Protein AF-0000000072353445 (afdb_homodimer)

Structure (mmCIF, N/CA/C/O backbone):
data_AF-0000000072353445-model_v1
#
loop_
_entity.id
_entity.type
_entity.pdbx_description
1 polymer 'Superoxide dismutase'
#
loop_
_atom_site.group_PDB
_atom_site.id
_atom_site.type_symbol
_atom_site.label_atom_id
_atom_site.label_alt_id
_atom_site.label_comp_id
_atom_site.label_asym_id
_atom_site.label_entity_id
_atom_site.label_seq_id
_atom_site.pdbx_PDB_ins_code
_atom_site.Cartn_x
_atom_site.Cartn_y
_atom_site.Cartn_z
_atom_site.occupancy
_atom_site.B_iso_or_equiv
_atom_site.auth_seq_id
_atom_site.auth_comp_id
_atom_site.auth_asym_id
_atom_site.auth_atom_id
_atom_site.pdbx_PDB_model_num
ATOM 1 N N . MET A 1 1 ? 34.688 -11.617 -26.906 1 34.97 1 MET A N 1
ATOM 2 C CA . MET A 1 1 ? 34.438 -10.5 -25.984 1 34.97 1 MET A CA 1
ATOM 3 C C . MET A 1 1 ? 33.406 -10.867 -24.953 1 34.97 1 MET A C 1
ATOM 5 O O . MET A 1 1 ? 32.25 -11.18 -25.297 1 34.97 1 MET A O 1
ATOM 9 N N . LYS A 1 2 ? 33.844 -11.43 -23.781 1 35.22 2 LYS A N 1
ATOM 10 C CA . LYS A 1 2 ? 33 -11.945 -22.703 1 35.22 2 LYS A CA 1
ATOM 11 C C . LYS A 1 2 ? 32.188 -10.828 -22.062 1 35.22 2 LYS A C 1
ATOM 13 O O . LYS A 1 2 ? 32.719 -9.797 -21.656 1 35.22 2 LYS A O 1
ATOM 18 N N . VAL A 1 3 ? 30.859 -10.633 -22.375 1 38.5 3 VAL A N 1
ATOM 19 C CA . VAL A 1 3 ? 29.906 -9.695 -21.812 1 38.5 3 VAL A CA 1
ATOM 20 C C . VAL A 1 3 ? 29.812 -9.883 -20.297 1 38.5 3 VAL A C 1
ATOM 22 O O . VAL A 1 3 ? 29.5 -10.977 -19.812 1 38.5 3 VAL A O 1
ATOM 25 N N . LEU A 1 4 ? 30.516 -9.094 -19.5 1 34.47 4 LEU A N 1
ATOM 26 C CA . LEU A 1 4 ? 30.438 -9.07 -18.047 1 34.47 4 LEU A CA 1
ATOM 27 C C . LEU A 1 4 ? 29.031 -8.703 -17.578 1 34.47 4 LEU A C 1
ATOM 29 O O . LEU A 1 4 ? 28.516 -7.641 -17.938 1 34.47 4 LEU A O 1
ATOM 33 N N . ILE A 1 5 ? 28.188 -9.594 -17.359 1 33.78 5 ILE A N 1
ATOM 34 C CA . ILE A 1 5 ? 26.859 -9.367 -16.781 1 33.78 5 ILE A CA 1
ATOM 35 C C . ILE A 1 5 ? 27 -8.711 -15.414 1 33.78 5 ILE A C 1
ATOM 37 O O . ILE A 1 5 ? 27.594 -9.289 -14.5 1 33.78 5 ILE A O 1
ATOM 41 N N . ALA A 1 6 ? 27 -7.391 -15.297 1 35.16 6 ALA A N 1
ATOM 42 C CA . ALA A 1 6 ? 26.984 -6.68 -14.023 1 35.16 6 ALA A CA 1
ATOM 43 C C . ALA A 1 6 ? 25.797 -7.109 -13.164 1 35.16 6 ALA A C 1
ATOM 45 O O . ALA A 1 6 ? 24.641 -6.902 -13.547 1 35.16 6 ALA A O 1
ATOM 46 N N . LEU A 1 7 ? 25.922 -8.172 -12.43 1 34.97 7 LEU A N 1
ATOM 47 C CA . LEU A 1 7 ? 24.922 -8.516 -11.422 1 34.97 7 LEU A CA 1
ATOM 48 C C . LEU A 1 7 ? 24.656 -7.336 -10.492 1 34.97 7 LEU A C 1
ATOM 50 O O . LEU A 1 7 ? 25.562 -6.875 -9.797 1 34.97 7 LEU A O 1
ATOM 54 N N . SER A 1 8 ? 23.891 -6.43 -10.891 1 35.09 8 SER A N 1
ATOM 55 C CA . SER A 1 8 ? 23.578 -5.359 -9.945 1 35.09 8 SER A CA 1
ATOM 56 C C . SER A 1 8 ? 23.141 -5.926 -8.602 1 35.09 8 SER A C 1
ATOM 58 O O . SER A 1 8 ? 22.062 -6.52 -8.492 1 35.09 8 SER A O 1
ATOM 60 N N . THR A 1 9 ? 23.953 -6.465 -7.832 1 36.84 9 THR A N 1
ATOM 61 C CA . THR A 1 9 ? 23.703 -6.875 -6.453 1 36.84 9 THR A CA 1
ATOM 62 C C . THR A 1 9 ? 23.109 -5.727 -5.645 1 36.84 9 THR A C 1
ATOM 64 O O . THR A 1 9 ? 23.531 -4.574 -5.793 1 36.84 9 THR A O 1
ATOM 67 N N . VAL A 1 10 ? 21.797 -5.688 -5.441 1 41.53 10 VAL A N 1
ATOM 68 C CA . VAL A 1 10 ? 21.25 -4.812 -4.41 1 41.53 10 VAL A CA 1
ATOM 69 C C . VAL A 1 10 ? 22.188 -4.777 -3.209 1 41.53 10 VAL A C 1
ATOM 71 O O . VAL A 1 10 ? 22.406 -5.801 -2.555 1 41.53 10 VAL A O 1
ATOM 74 N N . LEU A 1 11 ? 23.156 -3.93 -3.371 1 42.16 11 LEU A N 1
ATOM 75 C CA . LEU A 1 11 ? 24.125 -3.799 -2.297 1 42.16 11 LEU A CA 1
ATOM 76 C C . LEU A 1 11 ? 23.453 -3.449 -0.979 1 42.16 11 LEU A C 1
ATOM 78 O O . LEU A 1 11 ? 22.828 -2.387 -0.855 1 42.16 11 LEU A O 1
ATOM 82 N N . CYS A 1 12 ? 22.875 -4.508 -0.297 1 49 12 CYS A N 1
ATOM 83 C CA . CYS A 1 12 ? 22.625 -4.34 1.13 1 49 12 CYS A CA 1
ATOM 84 C C . CYS A 1 12 ? 23.797 -3.654 1.814 1 49 12 CYS A C 1
ATOM 86 O O . CYS A 1 12 ? 24.844 -4.266 2.01 1 49 12 CYS A O 1
ATOM 88 N N . VAL A 1 13 ? 24.016 -2.398 1.48 1 44.28 13 VAL A N 1
ATOM 89 C CA . VAL A 1 13 ? 25.156 -1.84 2.211 1 44.28 13 VAL A CA 1
ATOM 90 C C . VAL A 1 13 ? 25.016 -2.154 3.699 1 44.28 13 VAL A C 1
ATOM 92 O O . VAL A 1 13 ? 23.984 -1.855 4.309 1 44.28 13 VAL A O 1
ATOM 95 N N . VAL A 1 14 ? 25.703 -3.178 4.086 1 42.81 14 VAL A N 1
ATOM 96 C CA . VAL A 1 14 ? 25.859 -3.576 5.48 1 42.81 14 VAL A CA 1
ATOM 97 C C . VAL A 1 14 ? 26.141 -2.344 6.344 1 42.81 14 VAL A C 1
ATOM 99 O O . VAL A 1 14 ? 27.25 -2.168 6.855 1 42.81 14 VAL A O 1
ATOM 102 N N . LEU A 1 15 ? 25.859 -1.16 5.965 1 42.12 15 LEU A N 1
ATOM 103 C CA . LEU A 1 15 ? 26.141 -0.293 7.102 1 42.12 15 LEU A CA 1
ATOM 104 C C . LEU A 1 15 ? 25.438 -0.796 8.359 1 42.12 15 LEU A C 1
ATOM 106 O O . LEU A 1 15 ? 26.047 -1.457 9.195 1 42.12 15 LEU A O 1
ATOM 110 N N . ALA A 1 16 ? 24.531 0.199 8.961 1 46.03 16 ALA A N 1
ATOM 111 C CA . ALA A 1 16 ? 23.828 0.008 10.227 1 46.03 16 ALA A CA 1
ATOM 112 C C . ALA A 1 16 ? 22.875 -1.187 10.148 1 46.03 16 ALA A C 1
ATOM 114 O O . ALA A 1 16 ? 22.406 -1.538 9.07 1 46.03 16 ALA A O 1
ATOM 115 N N . LYS A 1 17 ? 22.938 -2.137 11.086 1 53.16 17 LYS A N 1
ATOM 116 C CA . LYS A 1 17 ? 22.078 -3.285 11.32 1 53.16 17 LYS A CA 1
ATOM 117 C C . LYS A 1 17 ? 20.672 -3.047 10.75 1 53.16 17 LYS A C 1
ATOM 119 O O . LYS A 1 17 ? 19.969 -2.137 11.188 1 53.16 17 LYS A O 1
ATOM 124 N N . ASP A 1 18 ? 20.484 -3.605 9.508 1 75.25 18 ASP A N 1
ATOM 125 C CA . ASP A 1 18 ? 19.125 -3.459 8.992 1 75.25 18 ASP A CA 1
ATOM 126 C C . ASP A 1 18 ? 18.094 -3.93 10.016 1 75.25 18 ASP A C 1
ATOM 128 O O . ASP A 1 18 ? 18.328 -4.902 10.734 1 75.25 18 ASP A O 1
ATOM 132 N N . GLN A 1 19 ? 17.141 -3.139 10.258 1 87 19 GLN A N 1
ATOM 133 C CA . GLN A 1 19 ? 16.031 -3.504 11.125 1 87 19 GLN A CA 1
ATOM 134 C C . GLN A 1 19 ? 15.039 -4.406 10.391 1 87 19 GLN A C 1
ATOM 136 O O . GLN A 1 19 ? 14.828 -4.254 9.188 1 87 19 GLN A O 1
ATOM 141 N N . PRO A 1 20 ? 14.641 -5.438 11.117 1 96.81 20 PRO A N 1
ATOM 142 C CA . PRO A 1 20 ? 13.609 -6.285 10.516 1 96.81 20 PRO A CA 1
ATOM 143 C C . PRO A 1 20 ? 12.453 -5.48 9.93 1 96.81 20 PRO A C 1
ATOM 145 O O . PRO A 1 20 ? 12.07 -4.441 10.477 1 96.81 20 PRO A O 1
ATOM 148 N N . ARG A 1 21 ? 11.953 -5.953 8.781 1 97.81 21 ARG A N 1
ATOM 149 C CA . ARG A 1 21 ? 10.812 -5.309 8.141 1 97.81 21 ARG A CA 1
ATOM 150 C C . ARG A 1 21 ? 9.609 -6.25 8.086 1 97.81 21 ARG A C 1
ATOM 152 O O . ARG A 1 21 ? 9.773 -7.457 7.898 1 97.81 21 ARG A O 1
ATOM 159 N N . LYS A 1 22 ? 8.438 -5.648 8.242 1 98.62 22 LYS A N 1
ATOM 160 C CA . LYS A 1 22 ? 7.168 -6.363 8.141 1 98.62 22 LYS A CA 1
ATOM 161 C C . LYS A 1 22 ? 6.184 -5.613 7.25 1 98.62 22 LYS A C 1
ATOM 163 O O . LYS A 1 22 ? 6.141 -4.379 7.266 1 98.62 22 LYS A O 1
ATOM 168 N N . ALA A 1 23 ? 5.473 -6.379 6.523 1 98.88 23 ALA A N 1
ATOM 169 C CA . ALA A 1 23 ? 4.438 -5.855 5.637 1 98.88 23 ALA A CA 1
ATOM 170 C C . ALA A 1 23 ? 3.135 -6.633 5.797 1 98.88 23 ALA A C 1
ATOM 172 O O . ALA A 1 23 ? 3.133 -7.754 6.312 1 98.88 23 ALA A O 1
ATOM 173 N N . ILE A 1 24 ? 2.084 -5.98 5.375 1 98.94 24 ILE A N 1
ATOM 174 C CA . ILE A 1 24 ? 0.771 -6.609 5.465 1 98.94 24 ILE A CA 1
ATOM 175 C C . ILE A 1 24 ? -0.083 -6.199 4.266 1 98.94 24 ILE A C 1
ATOM 177 O O . ILE A 1 24 ? 0.055 -5.086 3.75 1 98.94 24 ILE A O 1
ATOM 181 N N . VAL A 1 25 ? -0.926 -7.094 3.859 1 98.88 25 VAL A N 1
ATOM 182 C CA . VAL A 1 25 ? -1.896 -6.871 2.793 1 98.88 25 VAL A CA 1
ATOM 183 C C . VAL A 1 25 ? -3.287 -7.289 3.264 1 98.88 25 VAL A C 1
ATOM 185 O O . VAL A 1 25 ? -3.475 -8.398 3.76 1 98.88 25 VAL A O 1
ATOM 188 N N . TYR A 1 26 ? -4.176 -6.438 3.225 1 98.81 26 TYR A N 1
ATOM 189 C CA . TYR A 1 26 ? -5.582 -6.816 3.291 1 98.81 26 TYR A CA 1
ATOM 190 C C . TYR A 1 26 ? -6.141 -7.098 1.901 1 98.81 26 TYR A C 1
ATOM 192 O O . TYR A 1 26 ? -6.094 -6.238 1.021 1 98.81 26 TYR A O 1
ATOM 200 N N . LEU A 1 27 ? -6.582 -8.258 1.723 1 98.75 27 LEU A N 1
ATOM 201 C CA . LEU A 1 27 ? -7.102 -8.703 0.432 1 98.75 27 LEU A CA 1
ATOM 202 C C . LEU A 1 27 ? -8.617 -8.562 0.385 1 98.75 27 LEU A C 1
ATOM 204 O O . LEU A 1 27 ? -9.312 -8.969 1.323 1 98.75 27 LEU A O 1
ATOM 208 N N . GLN A 1 28 ? -9.008 -8.016 -0.71 1 96.88 28 GLN A N 1
ATOM 209 C CA . GLN A 1 28 ? -10.438 -7.93 -0.984 1 96.88 28 GLN A CA 1
ATOM 210 C C . GLN A 1 28 ? -10.75 -8.312 -2.428 1 96.88 28 GLN A C 1
ATOM 212 O O . GLN A 1 28 ? -10.008 -7.957 -3.344 1 96.88 28 GLN A O 1
ATOM 217 N N . GLY A 1 29 ? -11.789 -8.992 -2.598 1 95 29 GLY A N 1
ATOM 218 C CA . GLY A 1 29 ? -12.148 -9.422 -3.938 1 95 29 GLY A CA 1
ATOM 219 C C . GLY A 1 29 ? -13.648 -9.5 -4.152 1 95 29 GLY A C 1
ATOM 220 O O . GLY A 1 29 ? -14.422 -8.852 -3.439 1 95 29 GLY A O 1
ATOM 221 N N . THR A 1 30 ? -13.883 -10.133 -5.23 1 85.12 30 THR A N 1
ATOM 222 C CA . THR A 1 30 ? -15.266 -10.375 -5.641 1 85.12 30 THR A CA 1
ATOM 223 C C . THR A 1 30 ? -15.883 -11.5 -4.824 1 85.12 30 THR A C 1
ATOM 225 O O . THR A 1 30 ? -15.164 -12.344 -4.281 1 85.12 30 THR A O 1
ATOM 228 N N . SER A 1 31 ? -17.172 -11.516 -4.703 1 85.25 31 SER A N 1
ATOM 229 C CA . SER A 1 31 ? -17.969 -12.617 -4.176 1 85.25 31 SER A CA 1
ATOM 230 C C . SER A 1 31 ? -17.562 -12.977 -2.754 1 85.25 31 SER A C 1
ATOM 232 O O . SER A 1 31 ? -17.453 -14.148 -2.408 1 85.25 31 SER A O 1
ATOM 234 N N . GLY A 1 32 ? -17.031 -12.062 -2.021 1 92.69 32 GLY A N 1
ATOM 235 C CA . GLY A 1 32 ? -16.828 -12.305 -0.602 1 92.69 32 GLY A CA 1
ATOM 236 C C . GLY A 1 32 ? -15.43 -12.758 -0.269 1 92.69 32 GLY A C 1
ATOM 237 O O . GLY A 1 32 ? -15.125 -13.07 0.885 1 92.69 32 GLY A O 1
ATOM 238 N N . VAL A 1 33 ? -14.555 -12.906 -1.236 1 98.12 33 VAL A N 1
ATOM 239 C CA . VAL A 1 33 ? -13.172 -13.273 -0.959 1 98.12 33 VAL A CA 1
ATOM 240 C C . VAL A 1 33 ? -12.492 -12.164 -0.146 1 98.12 33 VAL A C 1
ATOM 242 O O . VAL A 1 33 ? -12.586 -10.984 -0.491 1 98.12 33 VAL A O 1
ATOM 245 N N . SER A 1 34 ? -11.891 -12.539 0.943 1 98.38 34 SER A N 1
ATOM 246 C CA . SER A 1 34 ? -11.148 -11.602 1.776 1 98.38 34 SER A CA 1
ATOM 247 C C . SER A 1 34 ? -10.062 -12.312 2.582 1 98.38 34 SER A C 1
ATOM 249 O O . SER A 1 34 ? -10.109 -13.539 2.744 1 98.38 34 SER A O 1
ATOM 251 N N . GLY A 1 35 ? -9.094 -11.586 3.006 1 98.5 35 GLY A N 1
ATOM 252 C CA . GLY A 1 35 ? -8.039 -12.172 3.818 1 98.5 35 GLY A CA 1
ATOM 253 C C . GLY A 1 35 ? -6.852 -11.25 4.02 1 98.5 35 GLY A C 1
ATOM 254 O O . GLY A 1 35 ? -6.941 -10.047 3.748 1 98.5 35 GLY A O 1
ATOM 255 N N . ASN A 1 36 ? -5.836 -11.789 4.582 1 98.62 36 ASN A N 1
ATOM 256 C CA . ASN A 1 36 ? -4.609 -11.047 4.84 1 98.62 36 ASN A CA 1
ATOM 257 C C . ASN A 1 36 ? -3.371 -11.859 4.492 1 98.62 36 ASN A C 1
ATOM 259 O O . ASN A 1 36 ? -3.391 -13.094 4.57 1 98.62 36 ASN A O 1
ATOM 263 N N . VAL A 1 37 ? -2.416 -11.219 4.098 1 98.94 37 VAL A N 1
ATOM 264 C CA . VAL A 1 37 ? -1.073 -11.758 3.92 1 98.94 37 VAL A CA 1
ATOM 265 C C . VAL A 1 37 ? -0.072 -10.938 4.727 1 98.94 37 VAL A C 1
ATOM 267 O O . VAL A 1 37 ? -0.069 -9.703 4.652 1 98.94 37 VAL A O 1
ATOM 270 N N . THR A 1 38 ? 0.728 -11.555 5.512 1 98.94 38 THR A N 1
ATOM 271 C CA . THR A 1 38 ? 1.837 -10.875 6.172 1 98.94 38 THR A CA 1
ATOM 272 C C . THR A 1 38 ? 3.174 -11.344 5.602 1 98.94 38 THR A C 1
ATOM 274 O O . THR A 1 38 ? 3.357 -12.531 5.328 1 98.94 38 THR A O 1
ATOM 277 N N . ILE A 1 39 ? 4.043 -10.445 5.422 1 98.94 39 ILE A N 1
ATOM 278 C CA . ILE A 1 39 ? 5.398 -10.703 4.941 1 98.94 39 ILE A CA 1
ATOM 279 C C . ILE A 1 39 ? 6.414 -10.156 5.941 1 98.94 39 ILE A C 1
ATOM 281 O O . ILE A 1 39 ? 6.328 -8.992 6.344 1 98.94 39 ILE A O 1
ATOM 285 N N . SER A 1 40 ? 7.312 -10.953 6.352 1 98.81 40 SER A N 1
ATOM 286 C CA . SER A 1 40 ? 8.367 -10.523 7.262 1 98.81 40 SER A CA 1
ATOM 287 C C . SER A 1 40 ? 9.75 -10.852 6.699 1 98.81 40 SER A C 1
ATOM 289 O O . SER A 1 40 ? 9.938 -11.898 6.074 1 98.81 40 SER A O 1
ATOM 291 N N . GLN A 1 41 ? 10.617 -9.992 6.934 1 98.56 41 GLN A N 1
ATOM 292 C CA . GLN A 1 41 ? 12.008 -10.18 6.523 1 98.56 41 GLN A CA 1
ATOM 293 C C . GLN A 1 41 ? 12.969 -9.688 7.602 1 98.56 41 GLN A C 1
ATOM 295 O O . GLN A 1 41 ? 13.023 -8.484 7.895 1 98.56 41 GLN A O 1
ATOM 300 N N . PRO A 1 42 ? 13.766 -10.609 8.18 1 97.44 42 PRO A N 1
ATOM 301 C CA . PRO A 1 42 ? 14.609 -10.227 9.312 1 97.44 42 PRO A CA 1
ATOM 302 C C . PRO A 1 42 ? 15.727 -9.266 8.914 1 97.44 42 PRO A C 1
ATOM 304 O O . PRO A 1 42 ? 16.125 -8.406 9.711 1 97.44 42 PRO A O 1
ATOM 307 N N . SER A 1 43 ? 16.266 -9.484 7.789 1 96.12 43 SER A N 1
ATOM 308 C CA . SER A 1 43 ? 17.297 -8.609 7.246 1 96.12 43 SER A CA 1
ATOM 309 C C . SER A 1 43 ? 17.297 -8.633 5.723 1 96.12 43 SER A C 1
ATOM 311 O O . SER A 1 43 ? 16.625 -9.469 5.109 1 96.12 43 SER A O 1
ATOM 313 N N . CYS A 1 44 ? 18.047 -7.762 5.176 1 94.06 44 CYS A N 1
ATOM 314 C CA . CYS A 1 44 ? 18.016 -7.602 3.727 1 94.06 44 CYS A CA 1
ATOM 315 C C . CYS A 1 44 ? 18.672 -8.797 3.035 1 94.06 44 CYS A C 1
ATOM 317 O O . CYS A 1 44 ? 18.547 -8.961 1.82 1 94.06 44 CYS A O 1
ATOM 319 N N . THR A 1 45 ? 19.297 -9.727 3.725 1 95.12 45 THR A N 1
ATOM 320 C CA . THR A 1 45 ? 19.984 -10.875 3.123 1 95.12 45 THR A CA 1
ATOM 321 C C . THR A 1 45 ? 19.234 -12.164 3.424 1 95.12 45 THR A C 1
ATOM 323 O O . THR A 1 45 ? 19.625 -13.242 2.961 1 95.12 45 THR A O 1
ATOM 326 N N . GLU A 1 46 ? 18.234 -12.07 4.195 1 97.31 46 GLU A N 1
ATOM 327 C CA . GLU A 1 46 ? 17.484 -13.258 4.574 1 97.31 46 GLU A CA 1
ATOM 328 C C . GLU A 1 46 ? 16.188 -13.375 3.758 1 97.31 46 GLU A C 1
ATOM 330 O O . GLU A 1 46 ? 15.664 -12.375 3.275 1 97.31 46 GLU A O 1
ATOM 335 N N . PRO A 1 47 ? 15.758 -14.562 3.566 1 98.12 47 PRO A N 1
ATOM 336 C CA . PRO A 1 47 ? 14.5 -14.727 2.84 1 98.12 47 PRO A CA 1
ATOM 337 C C . PRO A 1 47 ? 13.312 -14.078 3.549 1 98.12 47 PRO A C 1
ATOM 339 O O . PRO A 1 47 ? 13.383 -13.812 4.75 1 98.12 47 PRO A O 1
ATOM 342 N N . VAL A 1 48 ? 12.289 -13.781 2.822 1 98.75 48 VAL A N 1
ATOM 343 C CA . VAL A 1 48 ? 11.039 -13.359 3.449 1 98.75 48 VAL A CA 1
ATOM 344 C C . VAL A 1 48 ? 10.258 -14.586 3.91 1 98.75 48 VAL A C 1
ATOM 346 O O . VAL A 1 48 ? 10.445 -15.688 3.379 1 98.75 48 VAL A O 1
ATOM 349 N N . PHE A 1 49 ? 9.453 -14.344 4.91 1 98.88 49 PHE A N 1
ATOM 350 C CA . PHE A 1 49 ? 8.414 -15.281 5.332 1 98.88 49 PHE A CA 1
ATOM 351 C C . PHE A 1 49 ? 7.031 -14.734 5.016 1 98.88 49 PHE A C 1
ATOM 353 O O . PHE A 1 49 ? 6.691 -13.617 5.414 1 98.88 49 PHE A O 1
ATOM 360 N N . ILE A 1 50 ? 6.285 -15.539 4.262 1 98.94 50 ILE A N 1
ATOM 361 C CA . ILE A 1 50 ? 4.953 -15.133 3.822 1 98.94 50 ILE A CA 1
ATOM 362 C C . ILE A 1 50 ? 3.9 -15.992 4.523 1 98.94 50 ILE A C 1
ATOM 364 O O . ILE A 1 50 ? 3.957 -17.219 4.465 1 98.94 50 ILE A O 1
ATOM 368 N N . ASP A 1 51 ? 3.016 -15.328 5.203 1 98.94 51 ASP A N 1
ATOM 369 C CA . ASP A 1 51 ? 1.902 -15.977 5.891 1 98.94 51 ASP A CA 1
ATOM 370 C C . ASP A 1 51 ? 0.565 -15.547 5.289 1 98.94 51 ASP A C 1
ATOM 372 O O . ASP A 1 51 ? 0.267 -14.359 5.203 1 98.94 51 ASP A O 1
ATOM 376 N N . ILE A 1 52 ? -0.214 -16.547 4.855 1 98.94 52 ILE A N 1
ATOM 377 C CA . ILE A 1 52 ? -1.407 -16.281 4.062 1 98.94 52 ILE A CA 1
ATOM 378 C C . ILE A 1 52 ? -2.635 -16.859 4.766 1 98.94 52 ILE A C 1
ATOM 380 O O . ILE A 1 52 ? -2.631 -18.016 5.191 1 98.94 52 ILE A O 1
ATOM 384 N N . ASN A 1 53 ? -3.637 -16.047 4.934 1 98.88 53 ASN A N 1
ATOM 385 C CA . ASN A 1 53 ? -4.953 -16.453 5.422 1 98.88 53 ASN A CA 1
ATOM 386 C C . ASN A 1 53 ? -6.07 -15.797 4.613 1 98.88 53 ASN A C 1
ATOM 388 O O . ASN A 1 53 ? -6.316 -14.594 4.746 1 98.88 53 ASN A O 1
ATOM 392 N N . VAL A 1 54 ? -6.785 -16.594 3.818 1 98.75 54 VAL A N 1
ATOM 393 C CA . VAL A 1 54 ? -7.809 -16.078 2.914 1 98.75 54 VAL A CA 1
ATOM 394 C C . VAL A 1 54 ? -9.062 -16.938 3.012 1 98.75 54 VAL A C 1
ATOM 396 O O . VAL A 1 54 ? -8.977 -18.172 3.115 1 98.75 54 VAL A O 1
ATOM 399 N N . VAL A 1 55 ? -10.188 -16.344 2.893 1 98.69 55 VAL A N 1
ATOM 400 C CA . VAL A 1 55 ? -11.469 -17.047 2.926 1 98.69 55 VAL A CA 1
ATOM 401 C C . VAL A 1 55 ? -12.305 -16.656 1.711 1 98.69 55 VAL A C 1
ATOM 403 O O . VAL A 1 55 ? -12.062 -15.617 1.095 1 98.69 55 VAL A O 1
ATOM 406 N N . GLY A 1 56 ? -13.195 -17.547 1.372 1 98.5 56 GLY A N 1
ATOM 407 C CA . GLY A 1 56 ? -14.172 -17.234 0.343 1 98.5 56 GLY A CA 1
ATOM 408 C C . GLY A 1 56 ? -13.742 -17.672 -1.045 1 98.5 56 GLY A C 1
ATOM 409 O O . GLY A 1 56 ? -14.422 -17.375 -2.031 1 98.5 56 GLY A O 1
ATOM 410 N N . LEU A 1 57 ? -12.688 -18.359 -1.115 1 98.5 57 LE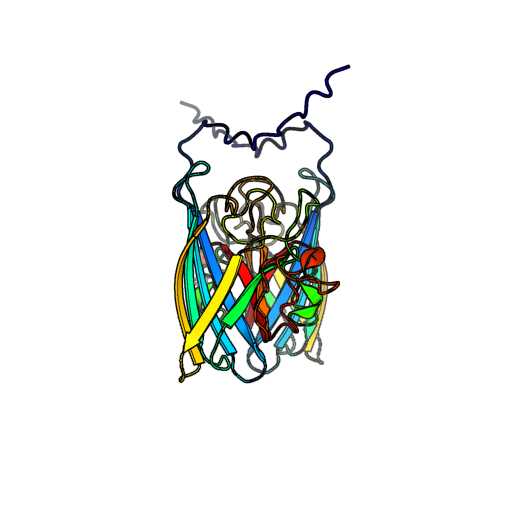U A N 1
ATOM 411 C CA . LEU A 1 57 ? -12.234 -18.844 -2.408 1 98.5 57 LEU A CA 1
ATOM 412 C C . LEU A 1 57 ? -13 -20.094 -2.814 1 98.5 57 LEU A C 1
ATOM 414 O O . LEU A 1 57 ? -13.492 -20.844 -1.957 1 98.5 57 LEU A O 1
ATOM 418 N N . THR A 1 58 ? -13.117 -20.297 -4.113 1 98.06 58 THR A N 1
ATOM 419 C CA . THR A 1 58 ? -13.547 -21.609 -4.547 1 98.06 58 THR A CA 1
ATOM 420 C C . THR A 1 58 ? -12.516 -22.672 -4.164 1 98.06 58 THR A C 1
ATOM 422 O O . THR A 1 58 ? -11.312 -22.406 -4.172 1 98.06 58 THR A O 1
ATOM 425 N N . PRO A 1 59 ? -12.953 -23.859 -3.836 1 98.62 59 PRO A N 1
ATOM 426 C CA . PRO A 1 59 ? -12 -24.906 -3.488 1 98.62 59 PRO A CA 1
ATOM 427 C C . PRO A 1 59 ? -11.016 -25.203 -4.617 1 98.62 59 PRO A C 1
ATOM 429 O O . PRO A 1 59 ? -11.391 -25.203 -5.789 1 98.62 59 PRO A O 1
ATOM 432 N N . GLY A 1 60 ? -9.742 -25.531 -4.137 1 98.81 60 GLY A N 1
ATOM 433 C CA . GLY A 1 60 ? -8.719 -25.859 -5.121 1 98.81 60 GLY A CA 1
ATOM 434 C C . GLY A 1 60 ? -7.59 -24.844 -5.16 1 98.81 60 GLY A C 1
ATOM 435 O O . GLY A 1 60 ? -7.465 -24.016 -4.262 1 98.81 60 GLY A O 1
ATOM 436 N N . LYS A 1 61 ? -6.781 -24.938 -6.188 1 98.88 61 LYS A N 1
ATOM 437 C CA . LYS A 1 61 ? -5.586 -24.094 -6.305 1 98.88 61 LYS A CA 1
ATOM 438 C C . LYS A 1 61 ? -5.902 -22.797 -7.02 1 98.88 61 LYS A C 1
ATOM 440 O O . LYS A 1 61 ? -6.691 -22.766 -7.965 1 98.88 61 LYS A O 1
ATOM 445 N N . HIS A 1 62 ? -5.281 -21.781 -6.598 1 98.88 62 HIS A N 1
ATOM 446 C CA . HIS A 1 62 ? -5.375 -20.438 -7.172 1 98.88 62 HIS A CA 1
ATOM 447 C C . HIS A 1 62 ? -3.994 -19.828 -7.379 1 98.88 62 HIS A C 1
ATOM 449 O O . HIS A 1 62 ? -3.156 -19.859 -6.477 1 98.88 62 HIS A O 1
ATOM 455 N N . GLY A 1 63 ? -3.746 -19.328 -8.562 1 98.94 63 GLY A N 1
ATOM 456 C CA . GLY A 1 63 ? -2.521 -18.562 -8.766 1 98.94 63 GLY A CA 1
ATOM 457 C C . GLY A 1 63 ? -2.346 -17.438 -7.773 1 98.94 63 GLY A C 1
ATOM 458 O O . GLY A 1 63 ? -3.307 -16.734 -7.441 1 98.94 63 GLY A O 1
ATOM 459 N N . PHE A 1 64 ? -1.165 -17.281 -7.344 1 98.94 64 PHE A N 1
ATOM 460 C CA . PHE A 1 64 ? -0.795 -16.312 -6.32 1 98.94 64 PHE A CA 1
ATOM 461 C C . PHE A 1 64 ? 0.449 -15.531 -6.734 1 98.94 64 PHE A C 1
ATOM 463 O O . PHE A 1 64 ? 1.534 -16.109 -6.855 1 98.94 64 PHE A O 1
ATOM 470 N N . HIS A 1 65 ? 0.26 -14.141 -6.949 1 99 65 HIS A N 1
ATOM 471 C CA . HIS A 1 65 ? 1.364 -13.375 -7.523 1 99 65 HIS A CA 1
ATOM 472 C C . HIS A 1 65 ? 1.458 -11.992 -6.898 1 99 65 HIS A C 1
ATOM 474 O O . HIS A 1 65 ? 0.476 -11.484 -6.352 1 99 65 HIS A O 1
ATOM 480 N N . ILE A 1 66 ? 2.654 -11.445 -6.91 1 98.94 66 ILE A N 1
ATOM 481 C CA . ILE A 1 66 ? 2.832 -10.008 -6.711 1 98.94 66 ILE A CA 1
ATOM 482 C C . ILE A 1 66 ? 2.814 -9.289 -8.055 1 98.94 66 ILE A C 1
ATOM 484 O O . ILE A 1 66 ? 3.541 -9.672 -8.977 1 98.94 66 ILE A O 1
ATOM 488 N N . HIS A 1 67 ? 1.979 -8.328 -8.164 1 98.94 67 HIS A N 1
ATOM 489 C CA . HIS A 1 67 ? 1.872 -7.5 -9.359 1 98.94 67 HIS A CA 1
ATOM 490 C C . HIS A 1 67 ? 2.623 -6.184 -9.18 1 98.94 67 HIS A C 1
ATOM 492 O O . HIS A 1 67 ? 2.904 -5.77 -8.055 1 98.94 67 HIS A O 1
ATOM 498 N N . GLU A 1 68 ? 2.889 -5.535 -10.273 1 98.69 68 GLU A N 1
ATOM 499 C CA . GLU A 1 68 ? 3.887 -4.473 -10.312 1 98.69 68 GLU A CA 1
ATOM 500 C C . GLU A 1 68 ? 3.332 -3.174 -9.734 1 98.69 68 GLU A C 1
ATOM 502 O O . GLU A 1 68 ? 4.09 -2.322 -9.266 1 98.69 68 GLU A O 1
ATOM 507 N N . LYS A 1 69 ? 2.033 -3.008 -9.695 1 98.88 69 LYS A N 1
ATOM 508 C CA . LYS A 1 69 ? 1.457 -1.747 -9.242 1 98.88 69 LYS A CA 1
ATOM 509 C C . LYS A 1 69 ? 0.528 -1.965 -8.047 1 98.88 69 LYS A C 1
ATOM 511 O O . LYS A 1 69 ? -0.138 -2.998 -7.953 1 98.88 69 LYS A O 1
ATOM 516 N N . GLY A 1 70 ? 0.555 -0.993 -7.148 1 98.88 70 GLY A N 1
ATOM 517 C CA . GLY A 1 70 ? -0.423 -0.95 -6.074 1 98.88 70 GLY A CA 1
ATOM 518 C C . GLY A 1 70 ? -1.611 -0.059 -6.383 1 98.88 70 GLY A C 1
ATOM 519 O O . GLY A 1 70 ? -1.992 0.782 -5.566 1 98.88 70 GLY A O 1
ATOM 520 N N . ASP A 1 71 ? -2.117 -0.139 -7.594 1 98.81 71 ASP A N 1
ATOM 521 C CA . ASP A 1 71 ? -3.256 0.631 -8.086 1 98.81 71 ASP A CA 1
ATOM 522 C C . ASP A 1 71 ? -4.543 -0.186 -8.016 1 98.81 71 ASP A C 1
ATOM 524 O O . ASP A 1 71 ? -4.672 -1.21 -8.688 1 98.81 71 ASP A O 1
ATOM 528 N N . LEU A 1 72 ? -5.531 0.278 -7.238 1 98.25 72 LEU A N 1
ATOM 529 C CA . LEU A 1 72 ? -6.785 -0.461 -7.098 1 98.25 72 LEU A CA 1
ATOM 530 C C . LEU A 1 72 ? -7.953 0.342 -7.66 1 98.25 72 LEU A C 1
ATOM 532 O O . LEU A 1 72 ? -9.109 0.085 -7.312 1 98.25 72 LEU A O 1
ATOM 536 N N . THR A 1 73 ? -7.699 1.322 -8.492 1 97.31 73 THR A N 1
ATOM 537 C CA . THR A 1 73 ? -8.734 2.223 -8.977 1 97.31 73 THR A CA 1
ATOM 538 C C . THR A 1 73 ? -9.758 1.466 -9.82 1 97.31 73 THR A C 1
ATOM 540 O O . THR A 1 73 ? -10.93 1.84 -9.867 1 97.31 73 THR A O 1
ATOM 543 N N . ASP A 1 74 ? -9.344 0.435 -10.523 1 96.94 74 ASP A N 1
ATOM 544 C CA . ASP A 1 74 ? -10.219 -0.457 -11.273 1 96.94 74 ASP A CA 1
ATOM 545 C C . ASP A 1 74 ? -10.156 -1.88 -10.727 1 96.94 74 ASP A C 1
ATOM 547 O O . ASP A 1 74 ? -10.008 -2.84 -11.484 1 96.94 74 ASP A O 1
ATOM 551 N N . GLY A 1 75 ? -10.18 -1.914 -9.383 1 96.5 75 GLY A N 1
ATOM 552 C CA . GLY A 1 75 ? -10.016 -3.223 -8.766 1 96.5 75 GLY A CA 1
ATOM 553 C C . GLY A 1 75 ? -8.68 -3.861 -9.07 1 96.5 75 GLY A C 1
ATOM 554 O O . GLY A 1 75 ? -7.664 -3.17 -9.188 1 96.5 75 GLY A O 1
ATOM 555 N N . CYS A 1 76 ? -8.734 -5.125 -9.164 1 98.19 76 CYS A N 1
ATOM 556 C CA . CYS A 1 76 ? -7.488 -5.859 -9.352 1 98.19 76 CYS A CA 1
ATOM 557 C C . CYS A 1 76 ? -6.953 -5.672 -10.773 1 98.19 76 CYS A C 1
ATOM 559 O O . CYS A 1 76 ? -5.785 -5.953 -11.039 1 98.19 76 CYS A O 1
ATOM 561 N N . ALA A 1 77 ? -7.754 -5.168 -11.633 1 97.69 77 ALA A N 1
ATOM 562 C CA . ALA A 1 77 ? -7.348 -4.988 -13.023 1 97.69 77 ALA A CA 1
ATOM 563 C C . ALA A 1 77 ? -6.266 -3.92 -13.148 1 97.69 77 ALA A C 1
ATOM 565 O O . ALA A 1 77 ? -5.438 -3.967 -14.062 1 97.69 77 ALA A O 1
ATOM 566 N N . SER A 1 78 ? -6.211 -3.041 -12.266 1 98.56 78 SER A N 1
ATOM 567 C CA . SER A 1 78 ? -5.293 -1.913 -12.391 1 98.56 78 SER A CA 1
ATOM 568 C C . SER A 1 78 ? -3.969 -2.201 -11.688 1 98.56 78 SER A C 1
ATOM 570 O O . SER A 1 78 ? -3.113 -1.319 -11.578 1 98.56 78 SER A O 1
ATOM 572 N N . THR A 1 79 ? -3.742 -3.426 -11.227 1 98.81 79 THR A N 1
ATOM 573 C CA . THR A 1 79 ? -2.5 -3.766 -10.539 1 98.81 79 THR A CA 1
ATOM 574 C C . THR A 1 79 ? -1.387 -4.051 -11.547 1 98.81 79 THR A C 1
ATOM 576 O O . THR A 1 79 ? -0.237 -4.27 -11.164 1 98.81 79 THR A O 1
ATOM 579 N N . GLY A 1 80 ? -1.672 -4.062 -12.867 1 98.62 80 GLY A N 1
ATOM 580 C CA . GLY A 1 80 ? -0.672 -4.375 -13.875 1 98.62 80 GLY A CA 1
ATOM 581 C C . GLY A 1 80 ? -0.288 -5.844 -13.898 1 98.62 80 GLY A C 1
ATOM 582 O O . GLY A 1 80 ? -1.048 -6.695 -13.438 1 98.62 80 GLY A O 1
ATOM 583 N N . GLY A 1 81 ? 0.786 -6.195 -14.555 1 98.69 81 GLY A N 1
ATOM 584 C CA . GLY A 1 81 ? 1.258 -7.566 -14.656 1 98.69 81 GLY A CA 1
ATOM 585 C C . GLY A 1 81 ? 2.082 -8.008 -13.461 1 98.69 81 GLY A C 1
ATOM 586 O O . GLY A 1 81 ? 2.211 -7.262 -12.484 1 98.69 81 GLY A O 1
ATOM 587 N N . HIS A 1 82 ? 2.598 -9.227 -13.531 1 98.94 82 HIS A N 1
ATOM 588 C CA . HIS A 1 82 ? 3.484 -9.719 -12.484 1 98.94 82 HIS A CA 1
ATOM 589 C C . HIS A 1 82 ? 4.676 -8.789 -12.289 1 98.94 82 HIS A C 1
ATOM 591 O O . HIS A 1 82 ? 5.188 -8.219 -13.258 1 98.94 82 HIS A O 1
ATOM 597 N N . TYR A 1 83 ? 5.094 -8.641 -11.094 1 98.94 83 TYR A N 1
ATOM 598 C CA . TYR A 1 83 ? 6.336 -7.922 -10.836 1 98.94 83 TYR A CA 1
ATOM 599 C C . TYR A 1 83 ? 7.527 -8.664 -11.438 1 98.94 83 TYR A C 1
ATOM 601 O O . TYR A 1 83 ? 7.918 -9.727 -10.938 1 98.94 83 TYR A O 1
ATOM 609 N N . ASN A 1 84 ? 8.117 -8.039 -12.477 1 98.81 84 ASN A N 1
ATOM 610 C CA . ASN A 1 84 ? 9.156 -8.664 -13.281 1 98.81 84 ASN A CA 1
ATOM 611 C C . ASN A 1 84 ? 10.219 -7.656 -13.703 1 98.81 84 ASN A C 1
ATOM 613 O O . ASN A 1 84 ? 10.391 -7.398 -14.898 1 98.81 84 ASN A O 1
ATOM 617 N N . PRO A 1 85 ? 10.969 -7.184 -12.711 1 97.88 85 PRO A N 1
ATOM 618 C CA . PRO A 1 85 ? 11.969 -6.172 -13.055 1 97.88 85 PRO A CA 1
ATOM 619 C C . PRO A 1 85 ? 13.078 -6.715 -13.953 1 97.88 85 PRO A C 1
ATOM 621 O O . PRO A 1 85 ? 13.758 -5.945 -14.633 1 97.88 85 PRO A O 1
ATOM 624 N N . ASP A 1 86 ? 13.219 -8.016 -14.023 1 97.62 86 ASP A N 1
ATOM 625 C CA . ASP A 1 86 ? 14.312 -8.617 -14.781 1 97.62 86 ASP A CA 1
ATOM 626 C C . ASP A 1 86 ? 13.844 -9.016 -16.188 1 97.62 86 ASP A C 1
ATOM 628 O O . ASP A 1 86 ? 14.648 -9.461 -17.016 1 97.62 86 ASP A O 1
ATOM 632 N N . LYS A 1 87 ? 12.578 -8.875 -16.422 1 98.19 87 LYS A N 1
ATOM 633 C CA . LYS A 1 87 ? 12.008 -9.156 -17.75 1 98.19 87 LYS A CA 1
ATOM 634 C C . LYS A 1 87 ? 12.352 -10.57 -18.203 1 98.19 87 LYS A C 1
ATOM 636 O O . LYS A 1 87 ? 12.836 -10.766 -19.312 1 98.19 87 LYS A O 1
ATOM 641 N N . VAL A 1 88 ? 12.094 -11.516 -17.359 1 98.75 88 VAL A N 1
ATOM 642 C CA . VAL A 1 88 ? 12.336 -12.922 -17.656 1 98.75 88 VAL A CA 1
ATOM 643 C C . VAL A 1 88 ? 11.008 -13.656 -17.797 1 98.75 88 VAL A C 1
ATOM 645 O O . VAL A 1 88 ? 9.938 -13.062 -17.625 1 98.75 88 VAL A O 1
ATOM 648 N N . SER A 1 89 ? 11.086 -14.914 -18.109 1 98.75 89 SER A N 1
ATOM 649 C CA . SER A 1 89 ? 9.883 -15.727 -18.25 1 98.75 89 SER A CA 1
ATOM 650 C C . SER A 1 89 ? 9.289 -16.094 -16.906 1 98.75 89 SER A C 1
ATOM 652 O O . SER A 1 89 ? 10 -16.156 -15.898 1 98.75 89 SER A O 1
ATOM 654 N N . HIS A 1 90 ? 7.984 -16.297 -17 1 98.81 90 HIS A N 1
ATOM 655 C CA . HIS A 1 90 ? 7.285 -16.797 -15.82 1 98.81 90 HIS A CA 1
ATOM 656 C C . HIS A 1 90 ? 7.781 -18.188 -15.43 1 98.81 90 HIS A C 1
ATOM 658 O O . HIS A 1 90 ? 8.125 -19 -16.297 1 98.81 90 HIS A O 1
ATOM 664 N N . GLY A 1 91 ? 7.797 -18.438 -14.102 1 98.75 91 GLY A N 1
ATOM 665 C CA . GLY A 1 91 ? 8.227 -19.75 -13.609 1 98.75 91 GLY A CA 1
ATOM 666 C C . GLY A 1 91 ? 7.617 -20.109 -12.273 1 98.75 91 GLY A C 1
ATOM 667 O O . GLY A 1 91 ? 6.77 -19.375 -11.75 1 98.75 91 GLY A O 1
ATOM 668 N N . ALA A 1 92 ? 8.031 -21.25 -11.773 1 98.5 92 ALA A N 1
ATOM 669 C CA . ALA A 1 92 ? 7.598 -21.719 -10.461 1 98.5 92 ALA A CA 1
ATOM 670 C C . ALA A 1 92 ? 8.414 -21.078 -9.344 1 98.5 92 ALA A C 1
ATOM 672 O O . ALA A 1 92 ? 9.492 -20.516 -9.602 1 98.5 92 ALA A O 1
ATOM 673 N N . PRO A 1 93 ? 7.875 -21.141 -8.07 1 97.94 93 PRO A N 1
ATOM 674 C CA . PRO A 1 93 ? 8.555 -20.5 -6.945 1 97.94 93 PRO A CA 1
ATOM 675 C C . PRO A 1 93 ? 9.992 -20.969 -6.766 1 97.94 93 PRO A C 1
ATOM 677 O O . PRO A 1 93 ? 10.844 -20.219 -6.281 1 97.94 93 PRO A O 1
ATOM 680 N N . ASN A 1 94 ? 10.273 -22.156 -7.211 1 97 94 ASN A N 1
ATOM 681 C CA . ASN A 1 94 ? 11.602 -22.719 -6.969 1 97 94 ASN A CA 1
ATOM 682 C C . ASN A 1 94 ? 12.438 -22.734 -8.242 1 97 94 ASN A C 1
ATOM 684 O O . ASN A 1 94 ? 13.547 -23.281 -8.25 1 97 94 ASN A O 1
ATOM 688 N N . ASP A 1 95 ? 11.93 -22.172 -9.289 1 97.94 95 ASP A N 1
ATOM 689 C CA . ASP A 1 95 ? 12.688 -22.109 -10.531 1 97.94 95 ASP A CA 1
ATOM 690 C C . ASP A 1 95 ? 13.758 -21.016 -10.461 1 97.94 95 ASP A C 1
ATOM 692 O O . ASP A 1 95 ? 13.562 -20 -9.797 1 97.94 95 ASP A O 1
ATOM 696 N N . GLN A 1 96 ? 14.789 -21.219 -11.18 1 96.69 96 GLN A N 1
ATOM 697 C CA . GLN A 1 96 ? 15.867 -20.234 -11.25 1 96.69 96 GLN A CA 1
ATOM 698 C C . GLN A 1 96 ? 15.43 -19 -12.031 1 96.69 96 GLN A C 1
ATOM 700 O O . GLN A 1 96 ? 15.836 -17.875 -11.711 1 96.69 96 GLN A O 1
ATOM 705 N N . VAL A 1 97 ? 14.75 -19.297 -13.109 1 97.88 97 VAL A N 1
ATOM 706 C CA . VAL A 1 97 ? 14.211 -18.203 -13.922 1 97.88 97 VAL A CA 1
ATOM 707 C C . VAL A 1 97 ? 12.727 -18.016 -13.625 1 97.88 97 VAL A C 1
ATOM 709 O O . VAL A 1 97 ? 11.922 -18.922 -13.875 1 97.88 97 VAL A O 1
ATOM 712 N N . ARG A 1 98 ? 12.391 -16.859 -13.117 1 98.62 98 ARG A N 1
ATOM 713 C CA . ARG A 1 98 ? 11.016 -16.5 -12.797 1 98.62 98 ARG A CA 1
ATOM 714 C C . ARG A 1 98 ? 10.898 -15 -12.523 1 98.62 98 ARG A C 1
ATOM 716 O O . ARG A 1 98 ? 11.898 -14.344 -12.219 1 98.62 98 ARG A O 1
ATOM 723 N N . HIS A 1 99 ? 9.648 -14.438 -12.695 1 98.81 99 HIS A N 1
ATOM 724 C CA . HIS A 1 99 ? 9.406 -13.102 -12.148 1 98.81 99 HIS A CA 1
ATOM 725 C C . HIS A 1 99 ? 9.68 -13.062 -10.648 1 98.81 99 HIS A C 1
ATOM 727 O O . HIS A 1 99 ? 9.555 -14.086 -9.969 1 98.81 99 HIS A O 1
ATOM 733 N N . VAL A 1 100 ? 9.898 -11.922 -10.141 1 98.69 100 VAL A N 1
ATOM 734 C CA . VAL A 1 100 ? 9.961 -11.727 -8.695 1 98.69 100 VAL A CA 1
ATOM 735 C C . VAL A 1 100 ? 8.609 -12.078 -8.07 1 98.69 100 VAL A C 1
ATOM 737 O O . VAL A 1 100 ? 8.547 -12.664 -6.988 1 98.69 100 VAL A O 1
ATOM 740 N N . GLY A 1 101 ? 7.531 -11.805 -8.766 1 98.88 101 GLY A N 1
ATOM 741 C CA . GLY A 1 101 ? 6.191 -11.922 -8.219 1 98.88 101 GLY A CA 1
ATOM 742 C C . GLY A 1 101 ? 5.598 -13.305 -8.391 1 98.88 101 GLY A C 1
ATOM 743 O O . GLY A 1 101 ? 4.438 -13.539 -8.047 1 98.88 101 GLY A O 1
ATOM 744 N N . ASP A 1 102 ? 6.336 -14.25 -8.93 1 98.94 102 ASP A N 1
ATOM 745 C CA . ASP A 1 102 ? 5.812 -15.586 -9.203 1 98.94 102 ASP A CA 1
ATOM 746 C C . ASP A 1 102 ? 5.816 -16.438 -7.941 1 98.94 102 ASP A C 1
ATOM 748 O O . ASP A 1 102 ? 6.73 -17.25 -7.73 1 98.94 102 ASP A O 1
ATOM 752 N N . LEU A 1 103 ? 4.707 -16.453 -7.25 1 98.88 103 LEU A N 1
ATOM 753 C CA . LEU A 1 103 ? 4.672 -17.125 -5.953 1 98.88 103 LEU A CA 1
ATOM 754 C C . LEU A 1 103 ? 3.879 -18.422 -6.031 1 98.88 103 LEU A C 1
ATOM 756 O O . LEU A 1 103 ? 3.562 -19.016 -5 1 98.88 103 LEU A O 1
ATOM 760 N N . GLY A 1 104 ? 3.52 -18.828 -7.172 1 98.81 104 GLY A N 1
ATOM 761 C CA . GLY A 1 104 ? 2.922 -20.141 -7.383 1 98.81 104 GLY A CA 1
ATOM 762 C C . GLY A 1 104 ? 1.432 -20.156 -7.098 1 98.81 104 GLY A C 1
ATOM 763 O O . GLY A 1 104 ? 0.679 -19.344 -7.625 1 98.81 104 GLY A O 1
ATOM 764 N N . ASN A 1 105 ? 0.986 -21.156 -6.285 1 98.94 105 ASN A N 1
ATOM 765 C CA . ASN A 1 105 ? -0.419 -21.375 -5.969 1 98.94 105 ASN A CA 1
ATOM 766 C C . ASN A 1 105 ? -0.654 -21.422 -4.461 1 98.94 105 ASN A C 1
ATOM 768 O O . ASN A 1 105 ? 0.229 -21.828 -3.703 1 98.94 105 ASN A O 1
ATOM 772 N N . ILE A 1 106 ? -1.801 -20.984 -4.113 1 98.88 106 ILE A N 1
ATOM 773 C CA . ILE A 1 106 ? -2.344 -21.312 -2.801 1 98.88 106 ILE A CA 1
ATOM 774 C C . ILE A 1 106 ? -3.559 -22.234 -2.965 1 98.88 106 ILE A C 1
ATOM 776 O O . ILE A 1 106 ? -4.223 -22.203 -4.004 1 98.88 106 ILE A O 1
ATOM 780 N N . ALA A 1 107 ? -3.814 -23.031 -1.96 1 98.88 107 ALA A N 1
ATOM 781 C CA . ALA A 1 107 ? -4.898 -24 -2.064 1 98.88 107 ALA A CA 1
ATOM 782 C C . ALA A 1 107 ? -5.996 -23.719 -1.045 1 98.88 107 ALA A C 1
ATOM 784 O O . ALA A 1 107 ? -5.73 -23.641 0.157 1 98.88 107 ALA A O 1
ATOM 785 N N . ALA A 1 108 ? -7.176 -23.531 -1.547 1 98.81 108 ALA A N 1
ATOM 786 C CA . ALA A 1 108 ? -8.336 -23.406 -0.672 1 98.81 108 ALA A CA 1
ATOM 787 C C . ALA A 1 108 ? -8.961 -24.781 -0.405 1 98.81 108 ALA A C 1
ATOM 789 O O . ALA A 1 108 ? -9.078 -25.609 -1.314 1 98.81 108 ALA A O 1
ATOM 790 N N . ASP A 1 109 ? -9.336 -24.984 0.788 1 98.75 109 ASP A N 1
ATOM 791 C CA . ASP A 1 109 ? -10 -26.25 1.127 1 98.75 109 ASP A CA 1
ATOM 792 C C . ASP A 1 109 ? -11.477 -26.219 0.737 1 98.75 109 ASP A C 1
ATOM 794 O O . ASP A 1 109 ? -11.914 -25.297 0.043 1 98.75 109 ASP A O 1
ATOM 798 N N . GLU A 1 110 ? -12.195 -27.203 1.146 1 98.56 110 GLU A N 1
ATOM 799 C CA . GLU A 1 110 ? -13.594 -27.344 0.755 1 98.56 110 GLU A CA 1
ATOM 800 C C . GLU A 1 110 ? -14.445 -26.219 1.317 1 98.56 110 GLU A C 1
ATOM 802 O O . GLU A 1 110 ? -15.547 -25.953 0.822 1 98.56 110 GLU A O 1
ATOM 807 N N . ASN A 1 111 ? -13.977 -25.562 2.342 1 98.25 111 ASN A N 1
ATOM 808 C CA . ASN A 1 111 ? -14.695 -24.438 2.938 1 98.25 111 ASN A CA 1
ATOM 809 C C . ASN A 1 111 ? -14.25 -23.109 2.338 1 98.25 111 ASN A C 1
ATOM 811 O O . ASN A 1 111 ? -14.656 -22.047 2.803 1 98.25 111 ASN A O 1
ATOM 815 N N . GLY A 1 112 ? -13.328 -23.109 1.389 1 98.25 112 GLY A N 1
ATOM 816 C CA . GLY A 1 112 ? -12.859 -21.906 0.722 1 98.25 112 GLY A CA 1
ATOM 817 C C . GLY A 1 112 ? -11.766 -21.188 1.494 1 98.25 112 GLY A C 1
ATOM 818 O O . GLY A 1 112 ? -11.539 -20 1.288 1 98.25 112 GLY A O 1
ATOM 819 N N . ILE A 1 113 ? -11.172 -21.938 2.404 1 98.75 113 ILE A N 1
ATOM 820 C CA . ILE A 1 113 ? -10.148 -21.344 3.254 1 98.75 113 ILE A CA 1
ATOM 821 C C . ILE A 1 113 ? -8.758 -21.766 2.762 1 98.75 113 ILE A C 1
ATOM 823 O O . ILE A 1 113 ? -8.484 -22.953 2.596 1 98.75 113 ILE A O 1
ATOM 827 N N . ALA A 1 114 ? -7.941 -20.859 2.471 1 98.88 114 ALA A N 1
ATOM 828 C CA . ALA A 1 114 ? -6.527 -21.078 2.176 1 98.88 114 ALA A CA 1
ATOM 829 C C . ALA A 1 114 ? -5.641 -20.516 3.287 1 98.88 114 ALA A C 1
ATOM 831 O O . ALA A 1 114 ? -5.578 -19.312 3.488 1 98.88 114 ALA A O 1
ATOM 832 N N . LYS A 1 115 ? -5.039 -21.312 3.996 1 98.81 115 LYS A N 1
ATOM 833 C CA . LYS A 1 115 ? -4.082 -20.984 5.047 1 98.81 115 LYS A CA 1
ATOM 834 C C . LYS A 1 115 ? -2.752 -21.688 4.836 1 98.81 115 LYS A C 1
ATOM 836 O O . LYS A 1 115 ? -2.705 -22.922 4.785 1 98.81 115 LYS A O 1
ATOM 841 N N . THR A 1 116 ? -1.738 -20.969 4.668 1 98.75 116 THR A N 1
ATOM 842 C CA . THR A 1 116 ? -0.418 -21.531 4.434 1 98.75 116 THR A CA 1
ATOM 843 C C . THR A 1 116 ? 0.675 -20.5 4.699 1 98.75 116 THR A C 1
ATOM 845 O O . THR A 1 116 ? 0.385 -19.328 4.906 1 98.75 116 THR A O 1
ATOM 848 N N . SER A 1 117 ? 1.868 -20.906 4.832 1 98.81 117 SER A N 1
ATOM 849 C CA . SER A 1 117 ? 3.033 -20.047 4.992 1 98.81 117 SER A CA 1
ATOM 850 C C . SER A 1 117 ? 4.281 -20.672 4.391 1 98.81 117 SER A C 1
ATOM 852 O O . SER A 1 117 ? 4.41 -21.906 4.375 1 98.81 117 SER A O 1
ATOM 854 N N . TYR A 1 118 ? 5.117 -19.891 3.85 1 98.56 118 TYR A N 1
ATOM 855 C CA . TYR A 1 118 ? 6.371 -20.359 3.279 1 98.56 118 TYR A CA 1
ATOM 856 C C . TYR A 1 118 ? 7.379 -19.234 3.133 1 98.56 118 TYR A C 1
ATOM 858 O O . TYR A 1 118 ? 7.02 -18.062 3.273 1 98.56 118 TYR A O 1
ATOM 866 N N . SER A 1 119 ? 8.57 -19.578 2.867 1 98.69 119 SER A N 1
ATOM 867 C CA . SER A 1 119 ? 9.633 -18.609 2.646 1 98.69 119 SER A CA 1
ATOM 868 C C . SER A 1 119 ? 9.906 -18.422 1.159 1 98.69 119 SER A C 1
ATOM 870 O O . SER A 1 119 ? 9.656 -19.312 0.353 1 98.69 119 SER A O 1
ATOM 872 N N . ASP A 1 120 ? 10.375 -17.312 0.804 1 98.62 120 ASP A N 1
ATOM 873 C CA . ASP A 1 120 ? 10.805 -16.984 -0.551 1 98.62 120 ASP A CA 1
ATOM 874 C C . ASP A 1 120 ? 12.125 -16.203 -0.535 1 98.62 120 ASP A C 1
ATOM 876 O O . ASP A 1 120 ? 12.312 -15.312 0.287 1 98.62 120 ASP A O 1
ATOM 880 N N . THR A 1 121 ? 13.016 -16.516 -1.456 1 97.5 121 THR A N 1
ATOM 881 C CA . THR A 1 121 ? 14.352 -15.938 -1.411 1 97.5 121 THR A CA 1
ATOM 882 C C . THR A 1 121 ? 14.5 -14.812 -2.438 1 97.5 121 THR A C 1
ATOM 884 O O . THR A 1 121 ? 15.516 -14.125 -2.473 1 97.5 121 THR A O 1
ATOM 887 N N . VAL A 1 122 ? 13.508 -14.656 -3.279 1 98.12 122 VAL A N 1
ATOM 888 C CA . VAL A 1 122 ? 13.617 -13.664 -4.348 1 98.12 122 VAL A CA 1
ATOM 889 C C . VAL A 1 122 ? 12.906 -12.375 -3.934 1 98.12 122 VAL A C 1
ATOM 891 O O . VAL A 1 122 ? 13.414 -11.281 -4.184 1 98.12 122 VAL A O 1
ATOM 894 N N . VAL A 1 123 ? 11.742 -12.453 -3.293 1 98.62 123 VAL A N 1
ATOM 895 C CA . VAL A 1 123 ? 10.977 -11.312 -2.811 1 98.62 123 VAL A CA 1
ATOM 896 C C . VAL A 1 123 ? 11.766 -10.586 -1.726 1 98.62 123 VAL A C 1
ATOM 898 O O . VAL A 1 123 ? 12.43 -11.219 -0.901 1 98.62 123 VAL A O 1
ATOM 901 N N . SER A 1 124 ? 11.656 -9.273 -1.742 1 98.44 124 SER A N 1
ATOM 902 C CA . SER A 1 124 ? 12.328 -8.5 -0.704 1 98.44 124 SER A CA 1
ATOM 903 C C . SER A 1 124 ? 11.477 -7.324 -0.243 1 98.44 124 SER A C 1
ATOM 905 O O . SER A 1 124 ? 10.75 -6.727 -1.042 1 98.44 124 SER A O 1
ATOM 907 N N . LEU A 1 125 ? 11.617 -6.965 1.019 1 98.25 125 LEU A N 1
ATOM 908 C CA . LEU A 1 125 ? 11.016 -5.762 1.579 1 98.25 125 LEU A CA 1
ATOM 909 C C . LEU A 1 125 ? 12.031 -4.625 1.645 1 98.25 125 LEU A C 1
ATOM 911 O O . LEU A 1 125 ? 11.734 -3.549 2.166 1 98.25 125 LEU A O 1
ATOM 915 N N . TYR A 1 126 ? 13.203 -4.855 1.095 1 95.38 126 TYR A N 1
ATOM 916 C CA . TYR A 1 126 ? 14.289 -3.885 1.149 1 95.38 126 TYR A CA 1
ATOM 917 C C . TYR A 1 126 ? 14.711 -3.453 -0.252 1 95.38 126 TYR A C 1
ATOM 919 O O . TYR A 1 126 ? 14.57 -4.219 -1.211 1 95.38 126 TYR A O 1
ATOM 927 N N . GLY A 1 127 ? 15.156 -2.186 -0.249 1 91.25 127 GLY A N 1
ATOM 928 C CA . GLY A 1 127 ? 15.914 -1.763 -1.418 1 91.25 127 GLY A CA 1
ATOM 929 C C . GLY A 1 127 ? 15.031 -1.442 -2.611 1 91.25 127 GLY A C 1
ATOM 930 O O . GLY A 1 127 ? 13.812 -1.322 -2.479 1 91.25 127 GLY A O 1
ATOM 931 N N . ALA A 1 128 ? 15.617 -1.32 -3.75 1 89.75 128 ALA A N 1
ATOM 932 C CA . ALA A 1 128 ? 14.969 -0.857 -4.977 1 89.75 128 ALA A CA 1
ATOM 933 C C . ALA A 1 128 ? 13.969 -1.885 -5.488 1 89.75 128 ALA A C 1
ATOM 935 O O . ALA A 1 128 ? 13.047 -1.543 -6.238 1 89.75 128 ALA A O 1
ATOM 936 N N . ARG A 1 129 ? 14.109 -3.107 -5.074 1 94.12 129 ARG A N 1
ATOM 937 C CA . ARG A 1 129 ? 13.227 -4.156 -5.574 1 94.12 129 ARG A CA 1
ATOM 938 C C . ARG A 1 129 ? 12.18 -4.531 -4.535 1 94.12 129 ARG A C 1
ATOM 940 O O . ARG A 1 129 ? 11.539 -5.582 -4.637 1 94.12 129 ARG A O 1
ATOM 947 N N . SER A 1 130 ? 12.172 -3.691 -3.508 1 97.62 130 SER A N 1
ATOM 948 C CA . SER A 1 130 ? 11.164 -3.93 -2.479 1 97.62 130 SER A CA 1
ATOM 949 C C . SER A 1 130 ? 9.773 -4.078 -3.088 1 97.62 130 SER A C 1
ATOM 951 O O . SER A 1 130 ? 9.414 -3.342 -4.008 1 97.62 130 SER A O 1
ATOM 953 N N . VAL A 1 131 ? 8.969 -4.957 -2.496 1 98.81 131 VAL A N 1
ATOM 954 C CA . VAL A 1 131 ? 7.629 -5.18 -3.021 1 98.81 131 VAL A CA 1
ATOM 955 C C . VAL A 1 131 ? 6.633 -4.285 -2.287 1 98.81 131 VAL A C 1
ATOM 957 O O . VAL A 1 131 ? 5.438 -4.293 -2.594 1 98.81 131 VAL A O 1
ATOM 960 N N . ILE A 1 132 ? 7.078 -3.504 -1.306 1 98.75 132 ILE A N 1
ATOM 961 C CA . ILE A 1 132 ? 6.199 -2.564 -0.618 1 98.75 132 ILE A CA 1
ATOM 962 C C . ILE A 1 132 ? 5.551 -1.624 -1.632 1 98.75 132 ILE A C 1
ATOM 964 O O . ILE A 1 132 ? 6.223 -1.112 -2.531 1 98.75 132 ILE A O 1
ATOM 968 N N . GLY A 1 133 ? 4.246 -1.444 -1.463 1 98.88 133 GLY A N 1
ATOM 969 C CA . GLY A 1 133 ? 3.508 -0.569 -2.359 1 98.88 133 GLY A CA 1
ATOM 970 C C . GLY A 1 133 ? 2.984 -1.282 -3.592 1 98.88 133 GLY A C 1
ATOM 971 O O . GLY A 1 133 ? 2.178 -0.728 -4.34 1 98.88 133 GLY A O 1
ATOM 972 N N . ARG A 1 134 ? 3.424 -2.457 -3.857 1 98.94 134 ARG A N 1
ATOM 973 C CA . ARG A 1 134 ? 2.891 -3.283 -4.934 1 98.94 134 ARG A CA 1
ATOM 974 C C . ARG A 1 134 ? 1.686 -4.09 -4.461 1 98.94 134 ARG A C 1
ATOM 976 O O . ARG A 1 134 ? 1.157 -3.846 -3.375 1 98.94 134 ARG A O 1
ATOM 983 N N . ALA A 1 135 ? 1.241 -5.062 -5.316 1 98.94 135 ALA A N 1
ATOM 984 C CA . ALA A 1 135 ? -0.006 -5.715 -4.922 1 98.94 135 ALA A CA 1
ATOM 985 C C . ALA A 1 135 ? 0.128 -7.23 -4.977 1 98.94 135 ALA A C 1
ATOM 987 O O . ALA A 1 135 ? 0.759 -7.773 -5.887 1 98.94 135 ALA A O 1
ATOM 988 N N . ILE A 1 136 ? -0.48 -7.844 -4.047 1 98.94 136 ILE A N 1
ATOM 989 C CA . ILE A 1 136 ? -0.752 -9.273 -4.148 1 98.94 136 ILE A CA 1
ATOM 990 C C . ILE A 1 136 ? -2.066 -9.5 -4.895 1 98.94 136 ILE A C 1
ATOM 992 O O . ILE A 1 136 ? -3.049 -8.789 -4.66 1 98.94 136 ILE A O 1
ATOM 996 N N . VAL A 1 137 ? -2.053 -10.438 -5.777 1 98.94 137 VAL A N 1
ATOM 997 C CA . VAL A 1 137 ? -3.246 -10.797 -6.535 1 98.94 137 VAL A CA 1
ATOM 998 C C . VAL A 1 137 ? -3.471 -12.305 -6.461 1 98.94 137 VAL A C 1
ATOM 1000 O O . VAL A 1 137 ? -2.537 -13.086 -6.656 1 98.94 137 VAL A O 1
ATOM 1003 N N . ILE A 1 138 ? -4.648 -12.68 -6.152 1 98.94 138 ILE A N 1
ATOM 1004 C CA . ILE A 1 138 ? -5.098 -14.07 -6.238 1 98.94 138 ILE A CA 1
ATOM 1005 C C . ILE A 1 138 ? -5.926 -14.266 -7.508 1 98.94 138 ILE A C 1
ATOM 1007 O O . ILE A 1 138 ? -6.836 -13.484 -7.793 1 98.94 138 ILE A O 1
ATOM 1011 N N . HIS A 1 139 ? -5.598 -15.312 -8.203 1 98.75 139 HIS A N 1
ATOM 1012 C CA . HIS A 1 139 ? -6.273 -15.586 -9.469 1 98.75 139 HIS A CA 1
ATOM 1013 C C . HIS A 1 139 ? -7.301 -16.703 -9.305 1 98.75 139 HIS A C 1
ATOM 1015 O O . HIS A 1 139 ? -7.277 -17.438 -8.32 1 98.75 139 HIS A O 1
ATOM 1021 N N . ALA A 1 140 ? -8.156 -16.797 -10.273 1 98.12 140 ALA A N 1
ATOM 1022 C CA . ALA A 1 140 ? -9.297 -17.719 -10.227 1 98.12 140 ALA A CA 1
ATOM 1023 C C . ALA A 1 140 ? -8.852 -19.156 -10.492 1 98.12 140 ALA A C 1
ATOM 1025 O O . ALA A 1 140 ? -9.391 -20.094 -9.914 1 98.12 140 ALA A O 1
ATOM 1026 N N . GLU A 1 141 ? -7.871 -19.312 -11.352 1 98.56 141 GLU A N 1
ATOM 1027 C CA . GLU A 1 141 ? -7.469 -20.641 -11.797 1 98.56 141 GLU A CA 1
ATOM 1028 C C . GLU A 1 141 ? -6.059 -20.984 -11.32 1 98.56 141 GLU A C 1
ATOM 1030 O O . GLU A 1 141 ? -5.359 -20.125 -10.773 1 98.56 141 GLU A O 1
ATOM 1035 N N . VAL A 1 142 ? -5.711 -22.234 -11.523 1 98.81 142 VAL A N 1
ATOM 1036 C CA . VAL A 1 142 ? -4.395 -22.75 -11.156 1 98.81 142 VAL A CA 1
ATOM 1037 C C . VAL A 1 142 ? -3.322 -22.109 -12.031 1 98.81 142 VAL A C 1
ATOM 1039 O O . VAL A 1 142 ? -3.504 -21.969 -13.242 1 98.81 142 VAL A O 1
ATOM 1042 N N . ASP A 1 143 ? -2.258 -21.594 -11.43 1 98.94 143 ASP A N 1
ATOM 1043 C CA . ASP A 1 143 ? -1.033 -21.266 -12.148 1 98.94 143 ASP A CA 1
ATOM 1044 C C . ASP A 1 143 ? -0.34 -22.516 -12.672 1 98.94 143 ASP A C 1
ATOM 1046 O O . ASP A 1 143 ? -0.015 -23.422 -11.891 1 98.94 143 ASP A O 1
ATOM 1050 N N . ASP A 1 144 ? -0.071 -22.594 -13.891 1 98.88 144 ASP A N 1
ATOM 1051 C CA . ASP A 1 144 ? 0.539 -23.797 -14.445 1 98.88 144 ASP A CA 1
ATOM 1052 C C . ASP A 1 144 ? 2.061 -23.734 -14.336 1 98.88 144 ASP A C 1
ATOM 1054 O O . ASP A 1 144 ? 2.758 -24.625 -14.836 1 98.88 144 ASP A O 1
ATOM 1058 N N . LEU A 1 145 ? 2.643 -22.656 -13.828 1 98.75 145 LEU A N 1
ATOM 1059 C CA . LEU A 1 145 ? 4.035 -22.5 -13.422 1 98.75 145 LEU A CA 1
ATOM 1060 C C . LEU A 1 145 ? 4.953 -22.438 -14.633 1 98.75 145 LEU A C 1
ATOM 1062 O O . LEU A 1 145 ? 6.141 -22.766 -14.539 1 98.75 145 LEU A O 1
ATOM 1066 N N . GLY A 1 146 ? 4.379 -22.078 -15.719 1 98.38 146 GLY A N 1
ATOM 1067 C CA . GLY A 1 146 ? 5.184 -22 -16.938 1 98.38 146 GLY A CA 1
ATOM 1068 C C . GLY A 1 146 ? 5.508 -23.344 -17.531 1 98.38 146 GLY A C 1
ATOM 1069 O O . GLY A 1 146 ? 6.469 -23.484 -18.281 1 98.38 146 GLY A O 1
ATOM 1070 N N . LYS A 1 147 ? 4.734 -24.344 -17.234 1 98 147 LYS A N 1
ATOM 1071 C CA . LYS A 1 147 ? 5.137 -25.703 -17.562 1 98 147 LYS A CA 1
ATOM 1072 C C . LYS A 1 147 ? 4.215 -26.328 -18.609 1 98 147 LYS A C 1
ATOM 1074 O O . LYS A 1 147 ? 4.289 -27.516 -18.875 1 98 147 LYS A O 1
ATOM 1079 N N . THR A 1 148 ? 3.326 -25.672 -19.094 1 98.06 148 THR A N 1
ATOM 1080 C CA . THR A 1 148 ? 2.455 -26.188 -20.156 1 98.06 148 THR A CA 1
ATOM 1081 C C . THR A 1 148 ? 2.703 -25.453 -21.469 1 98.06 148 THR A C 1
ATOM 1083 O O . THR A 1 148 ? 3.49 -24.5 -21.516 1 98.06 148 THR A O 1
ATOM 1086 N N . ASN A 1 149 ? 2.033 -25.875 -22.531 1 97.75 149 ASN A N 1
ATOM 1087 C CA . ASN A 1 149 ? 2.203 -25.297 -23.859 1 97.75 149 ASN A CA 1
ATOM 1088 C C . ASN A 1 149 ? 1.18 -24.188 -24.109 1 97.75 149 ASN A C 1
ATOM 1090 O O . ASN A 1 149 ? 1.114 -23.641 -25.219 1 97.75 149 ASN A O 1
ATOM 1094 N N . HIS A 1 150 ? 0.435 -23.859 -23.141 1 98 150 HIS A N 1
ATOM 1095 C CA . HIS A 1 150 ? -0.503 -22.766 -23.344 1 98 150 HIS A CA 1
ATOM 1096 C C . HIS A 1 150 ? 0.228 -21.469 -23.688 1 98 150 HIS A C 1
ATOM 1098 O O . HIS A 1 150 ? 1.274 -21.172 -23.109 1 98 150 HIS A O 1
ATOM 1104 N N . PRO A 1 151 ? -0.34 -20.594 -24.453 1 97.94 151 PRO A N 1
ATOM 1105 C CA . PRO A 1 151 ? 0.335 -19.359 -24.891 1 97.94 151 PRO A CA 1
ATOM 1106 C C . PRO A 1 151 ? 0.665 -18.422 -23.734 1 97.94 151 PRO A C 1
ATOM 1108 O O . PRO A 1 151 ? 1.624 -17.656 -23.812 1 97.94 151 PRO A O 1
ATOM 1111 N N . ASP A 1 152 ? -0.083 -18.5 -22.641 1 98.12 152 ASP A N 1
ATOM 1112 C CA . ASP A 1 152 ? 0.133 -17.594 -21.531 1 98.12 152 ASP A CA 1
ATOM 1113 C C . ASP A 1 152 ? 0.986 -18.25 -20.438 1 98.12 152 ASP A C 1
ATOM 1115 O O . ASP A 1 152 ? 1.312 -17.609 -19.438 1 98.12 152 ASP A O 1
ATOM 1119 N N . SER A 1 153 ? 1.357 -19.453 -20.641 1 98.75 153 SER A N 1
ATOM 1120 C CA . SER A 1 153 ? 2.064 -20.203 -19.609 1 98.75 153 SER A CA 1
ATOM 1121 C C . SER A 1 153 ? 3.355 -19.516 -19.203 1 98.75 153 SER A C 1
ATOM 1123 O O . SER A 1 153 ? 3.559 -19.219 -18.016 1 98.75 153 SER A O 1
ATOM 1125 N N . LEU A 1 154 ? 4.172 -19.062 -20.141 1 98.5 154 LEU A N 1
ATOM 1126 C CA . LEU A 1 154 ? 5.48 -18.484 -19.859 1 98.5 154 LEU A CA 1
ATOM 1127 C C . LEU A 1 154 ? 5.371 -16.969 -19.625 1 98.5 154 LEU A C 1
ATOM 1129 O O . LEU A 1 154 ? 6.367 -16.312 -19.312 1 98.5 154 LEU A O 1
ATOM 1133 N N . LYS A 1 155 ? 4.191 -16.5 -19.797 1 98.31 155 LYS A N 1
ATOM 1134 C CA . LYS A 1 155 ? 3.994 -15.07 -19.578 1 98.31 155 LYS A CA 1
ATOM 1135 C C . LYS A 1 155 ? 3.449 -14.805 -18.172 1 98.31 155 LYS A C 1
ATOM 1137 O O . LYS A 1 155 ? 3.963 -13.945 -17.453 1 98.31 155 LYS A O 1
ATOM 1142 N N . THR A 1 156 ? 2.387 -15.656 -17.781 1 98.19 156 THR A N 1
ATOM 1143 C CA . THR A 1 156 ? 1.689 -15.336 -16.531 1 98.19 156 THR A CA 1
ATOM 1144 C C . THR A 1 156 ? 1.327 -16.609 -15.773 1 98.19 156 THR A C 1
ATOM 1146 O O . THR A 1 156 ? 0.69 -16.547 -14.719 1 98.19 156 THR A O 1
ATOM 1149 N N . GLY A 1 157 ? 1.596 -17.781 -16.359 1 98.69 157 GLY A N 1
ATOM 1150 C CA . GLY A 1 157 ? 1.222 -19.031 -15.727 1 98.69 157 GLY A CA 1
ATOM 1151 C C . GLY A 1 157 ? -0.214 -19.438 -16 1 98.69 157 GLY A C 1
ATOM 1152 O O . GLY A 1 157 ? -0.711 -20.406 -15.438 1 98.69 157 GLY A O 1
ATOM 1153 N N . ASN A 1 158 ? -0.917 -18.656 -16.828 1 98.56 158 ASN A N 1
ATOM 1154 C CA . ASN A 1 158 ? -2.273 -18.984 -17.25 1 98.56 158 ASN A CA 1
ATOM 1155 C C . ASN A 1 158 ? -3.199 -19.203 -16.062 1 98.56 158 ASN A C 1
ATOM 1157 O O . ASN A 1 158 ? -3.916 -20.203 -15.984 1 98.56 158 ASN A O 1
ATOM 1161 N N . ALA A 1 159 ? -3.197 -18.312 -15.172 1 98.44 159 ALA A N 1
ATOM 1162 C CA . ALA A 1 159 ? -3.887 -18.531 -13.906 1 98.44 159 ALA A CA 1
ATOM 1163 C C . ALA A 1 159 ? -5.285 -17.922 -13.922 1 98.44 159 ALA A C 1
ATOM 1165 O O . ALA A 1 159 ? -5.945 -17.844 -12.883 1 98.44 159 ALA A O 1
ATOM 1166 N N . GLY A 1 160 ? -5.77 -17.359 -15.062 1 97.88 160 GLY A N 1
ATOM 1167 C CA . GLY A 1 160 ? -7.137 -16.875 -15.195 1 97.88 160 GLY A CA 1
ATOM 1168 C C . GLY A 1 160 ? -7.344 -15.516 -14.555 1 97.88 160 GLY A C 1
ATOM 1169 O O . GLY A 1 160 ? -6.391 -14.766 -14.359 1 97.88 160 GLY A O 1
ATOM 1170 N N . GLY A 1 161 ? -8.594 -15.133 -14.312 1 97.5 161 GLY A N 1
ATOM 1171 C CA . GLY A 1 161 ? -8.969 -13.812 -13.828 1 97.5 161 GLY A CA 1
ATOM 1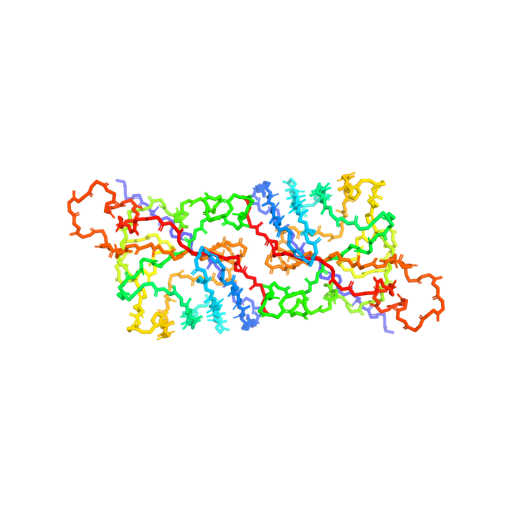172 C C . GLY A 1 161 ? -8.492 -13.531 -12.422 1 97.5 161 GLY A C 1
ATOM 1173 O O . GLY A 1 161 ? -8.07 -14.453 -11.711 1 97.5 161 GLY A O 1
ATOM 1174 N N . ARG A 1 162 ? -8.539 -12.312 -12.047 1 98.5 162 ARG A N 1
ATOM 1175 C CA . ARG A 1 162 ? -8.125 -11.844 -10.727 1 98.5 162 ARG A CA 1
ATOM 1176 C C . ARG A 1 162 ? -9.305 -11.82 -9.766 1 98.5 162 ARG A C 1
ATOM 1178 O O . ARG A 1 162 ? -10.297 -11.125 -10 1 98.5 162 ARG A O 1
ATOM 1185 N N . VAL A 1 163 ? -9.242 -12.5 -8.633 1 98.25 163 VAL A N 1
ATOM 1186 C CA . VAL A 1 163 ? -10.438 -12.648 -7.801 1 98.25 163 VAL A CA 1
ATOM 1187 C C . VAL A 1 163 ? -10.281 -11.844 -6.516 1 98.25 163 VAL A C 1
ATOM 1189 O O . VAL A 1 163 ? -11.266 -11.539 -5.84 1 98.25 163 VAL A O 1
ATOM 1192 N N . ALA A 1 164 ? -9.078 -11.547 -6.125 1 98.75 164 ALA A N 1
ATOM 1193 C CA . ALA A 1 164 ? -8.82 -10.688 -4.973 1 98.75 164 ALA A CA 1
ATOM 1194 C C . ALA A 1 164 ? -7.441 -10.031 -5.078 1 98.75 164 ALA A C 1
ATOM 1196 O O . ALA A 1 164 ? -6.527 -10.586 -5.691 1 98.75 164 ALA A O 1
ATOM 1197 N N . CYS A 1 165 ? -7.363 -8.898 -4.477 1 98.81 165 CYS A N 1
ATOM 1198 C CA . CYS A 1 165 ? -6.07 -8.219 -4.457 1 98.81 165 CYS A CA 1
ATOM 1199 C C . CYS A 1 165 ? -5.992 -7.227 -3.301 1 98.81 165 CYS A C 1
ATOM 1201 O O . CYS A 1 165 ? -6.996 -6.965 -2.635 1 98.81 165 CYS A O 1
ATOM 1203 N N . GLY A 1 166 ? -4.887 -6.758 -3.02 1 98.88 166 GLY A N 1
ATOM 1204 C CA . GLY A 1 166 ? -4.578 -5.723 -2.047 1 98.88 166 GLY A CA 1
ATOM 1205 C C . GLY A 1 166 ? -3.166 -5.184 -2.17 1 98.88 166 GLY A C 1
ATOM 1206 O O . GLY A 1 166 ? -2.289 -5.852 -2.723 1 98.88 166 GLY A O 1
ATOM 1207 N N . VAL A 1 167 ? -2.916 -4.004 -1.683 1 98.94 167 VAL A N 1
ATOM 1208 C CA . VAL A 1 167 ? -1.615 -3.348 -1.752 1 98.94 167 VAL A CA 1
ATOM 1209 C C . VAL A 1 167 ? -0.771 -3.744 -0.543 1 98.94 167 VAL A C 1
ATOM 1211 O O . VAL A 1 167 ? -1.274 -3.805 0.581 1 98.94 167 VAL A O 1
ATOM 1214 N N . ILE A 1 168 ? 0.489 -3.984 -0.775 1 98.94 168 ILE A N 1
ATOM 1215 C CA . ILE A 1 168 ? 1.419 -4.371 0.28 1 98.94 168 ILE A CA 1
ATOM 1216 C C . ILE A 1 168 ? 1.81 -3.145 1.101 1 98.94 168 ILE A C 1
ATOM 1218 O O . ILE A 1 168 ? 2.52 -2.262 0.61 1 98.94 168 ILE A O 1
ATOM 1222 N N . GLY A 1 169 ? 1.376 -3.121 2.281 1 98.94 169 GLY A N 1
ATOM 1223 C CA . GLY A 1 169 ? 1.605 -1.991 3.166 1 98.94 169 GLY A CA 1
ATOM 1224 C C . GLY A 1 169 ? 2.654 -2.268 4.227 1 98.94 169 GLY A C 1
ATOM 1225 O O . GLY A 1 169 ? 2.957 -3.426 4.52 1 98.94 169 GLY A O 1
ATOM 1226 N N . ILE A 1 170 ? 3.107 -1.207 4.793 1 98.44 170 ILE A N 1
ATOM 1227 C CA . ILE A 1 170 ? 4.098 -1.279 5.863 1 98.44 170 ILE A CA 1
ATOM 1228 C C . ILE A 1 170 ? 3.406 -1.592 7.188 1 98.44 170 ILE A C 1
ATOM 1230 O O . ILE A 1 170 ? 2.342 -1.042 7.484 1 98.44 170 ILE A O 1
ATOM 1234 N N . LEU A 1 171 ? 4.098 -2.465 7.934 1 96.94 171 LEU A N 1
ATOM 1235 C CA . LEU A 1 171 ? 3.666 -2.734 9.297 1 96.94 171 LEU A CA 1
ATOM 1236 C C . LEU A 1 171 ? 4.676 -2.191 10.305 1 96.94 171 LEU A C 1
ATOM 1238 O O . LEU A 1 171 ? 5.887 -2.332 10.117 1 96.94 171 LEU A O 1
ATOM 1242 N N . MET B 1 1 ? 28.703 23.078 25.656 1 34.59 1 MET B N 1
ATOM 1243 C CA . MET B 1 1 ? 28.859 21.953 24.75 1 34.59 1 MET B CA 1
ATOM 1244 C C . MET B 1 1 ? 27.75 21.922 23.703 1 34.59 1 MET B C 1
ATOM 1246 O O . MET B 1 1 ? 26.562 21.797 24.062 1 34.59 1 MET B O 1
ATOM 1250 N N . LYS B 1 2 ? 27.953 22.594 22.562 1 36.06 2 LYS B N 1
ATOM 1251 C CA . LYS B 1 2 ? 27 22.75 21.469 1 36.06 2 LYS B CA 1
ATOM 1252 C C . LYS B 1 2 ? 26.625 21.406 20.875 1 36.06 2 LYS B C 1
ATOM 1254 O O . LYS B 1 2 ? 27.5 20.641 20.469 1 36.06 2 LYS B O 1
ATOM 1259 N N . VAL B 1 3 ? 25.484 20.734 21.203 1 37.28 3 VAL B N 1
ATOM 1260 C CA . VAL B 1 3 ? 24.922 19.516 20.672 1 37.28 3 VAL B CA 1
ATOM 1261 C C . VAL B 1 3 ? 24.734 19.656 19.156 1 37.28 3 VAL B C 1
ATOM 1263 O O . VAL B 1 3 ? 24 20.547 18.703 1 37.28 3 VAL B O 1
ATOM 1266 N N . LEU B 1 4 ? 25.656 19.188 18.344 1 35.09 4 LEU B N 1
ATOM 1267 C CA . LEU B 1 4 ? 25.562 19.125 16.891 1 35.09 4 LEU B CA 1
ATOM 1268 C C . LEU B 1 4 ? 24.391 18.25 16.453 1 35.09 4 LEU B C 1
ATOM 1270 O O . LEU B 1 4 ? 24.312 17.078 16.844 1 35.09 4 LEU B O 1
ATOM 1274 N N . ILE B 1 5 ? 23.266 18.781 16.219 1 34.53 5 ILE B N 1
ATOM 1275 C CA . ILE B 1 5 ? 22.109 18.062 15.664 1 34.53 5 ILE B CA 1
ATOM 1276 C C . ILE B 1 5 ? 22.469 17.484 14.305 1 34.53 5 ILE B C 1
ATOM 1278 O O . ILE B 1 5 ? 22.812 18.219 13.375 1 34.53 5 ILE B O 1
ATOM 1282 N N . ALA B 1 6 ? 23 16.266 14.211 1 34 6 ALA B N 1
ATOM 1283 C CA . ALA B 1 6 ? 23.25 15.594 12.938 1 34 6 ALA B CA 1
ATOM 1284 C C . ALA B 1 6 ? 21.969 15.531 12.102 1 34 6 ALA B C 1
ATOM 1286 O O . ALA B 1 6 ? 20.969 14.938 12.516 1 34 6 ALA B O 1
ATOM 1287 N N . LEU B 1 7 ? 21.688 16.531 11.336 1 35.22 7 LEU B N 1
ATOM 1288 C CA . LEU B 1 7 ? 20.625 16.469 10.344 1 35.22 7 LEU B CA 1
ATOM 1289 C C . LEU B 1 7 ? 20.797 15.242 9.438 1 35.22 7 LEU B C 1
ATOM 1291 O O . LEU B 1 7 ? 21.812 15.125 8.742 1 35.22 7 LEU B O 1
ATOM 1295 N N . SER B 1 8 ? 20.438 14.125 9.875 1 34.94 8 SER B N 1
ATOM 1296 C CA . SER B 1 8 ? 20.5 13 8.953 1 34.94 8 SER B CA 1
ATOM 1297 C C . SER B 1 8 ? 19.875 13.352 7.605 1 34.94 8 SER B C 1
ATOM 1299 O O . SER B 1 8 ? 18.672 13.547 7.512 1 34.94 8 SER B O 1
ATOM 1301 N N . THR B 1 9 ? 20.438 14.133 6.82 1 36.59 9 THR B N 1
ATOM 1302 C CA . THR B 1 9 ? 20.047 14.406 5.441 1 36.59 9 THR B CA 1
ATOM 1303 C C . THR B 1 9 ? 19.891 13.102 4.66 1 36.59 9 THR B C 1
ATOM 1305 O O . THR B 1 9 ? 20.688 12.18 4.809 1 36.59 9 THR B O 1
ATOM 1308 N N . VAL B 1 10 ? 18.688 12.586 4.516 1 41.44 10 VAL B N 1
ATOM 1309 C CA . VAL B 1 10 ? 18.469 11.555 3.504 1 41.44 10 VAL B CA 1
ATOM 1310 C C . VAL B 1 10 ? 19.328 11.852 2.275 1 41.44 10 VAL B C 1
ATOM 1312 O O . VAL B 1 10 ? 19.156 12.883 1.621 1 41.44 10 VAL B O 1
ATOM 1315 N N . LEU B 1 11 ? 20.531 11.398 2.393 1 41.97 11 LEU B N 1
ATOM 1316 C CA . LEU B 1 11 ? 21.469 11.609 1.291 1 41.97 11 LEU B CA 1
ATOM 1317 C C . LEU B 1 11 ? 20.906 11.039 -0.009 1 41.97 11 LEU B C 1
ATOM 1319 O O . LEU B 1 11 ? 20.703 9.828 -0.123 1 41.97 11 LEU B O 1
ATOM 1323 N N . CYS B 1 12 ? 19.984 11.812 -0.666 1 48.94 12 CYS B N 1
ATOM 1324 C CA . CYS B 1 12 ? 19.766 11.562 -2.088 1 48.94 12 CYS B CA 1
ATOM 1325 C C . CYS B 1 12 ? 21.094 11.336 -2.803 1 48.94 12 CYS B C 1
ATOM 1327 O O . CYS B 1 12 ? 21.859 12.281 -3.018 1 48.94 12 CYS B O 1
ATOM 1329 N N . VAL B 1 13 ? 21.75 10.234 -2.477 1 44.28 13 VAL B N 1
ATOM 1330 C CA . VAL B 1 13 ? 22.984 10.102 -3.227 1 44.28 13 VAL B CA 1
ATOM 1331 C C . VAL B 1 13 ? 22.734 10.344 -4.711 1 44.28 13 VAL B C 1
ATOM 1333 O O . VAL B 1 13 ? 21.875 9.688 -5.309 1 44.28 13 VAL B O 1
ATOM 1336 N N . VAL B 1 14 ? 23.031 11.539 -5.113 1 42.72 14 VAL B N 1
ATOM 1337 C CA . VAL B 1 14 ? 23.031 11.969 -6.508 1 42.72 14 VAL B CA 1
ATOM 1338 C C . VAL B 1 14 ? 23.688 10.914 -7.383 1 42.72 14 VAL B C 1
ATOM 1340 O O . VAL B 1 14 ? 24.781 11.125 -7.906 1 42.72 14 VAL B O 1
ATOM 1343 N N . LEU B 1 15 ? 23.875 9.695 -7.016 1 41.5 15 LEU B N 1
ATOM 1344 C CA . LEU B 1 15 ? 24.422 9 -8.172 1 41.5 15 LEU B CA 1
ATOM 1345 C C . LEU B 1 15 ? 23.547 9.227 -9.406 1 41.5 15 LEU B C 1
ATOM 1347 O O . LEU B 1 15 ? 23.906 10 -10.297 1 41.5 15 LEU B O 1
ATOM 1351 N N . ALA B 1 16 ? 23.031 7.938 -9.969 1 45.44 16 ALA B N 1
ATOM 1352 C CA . ALA B 1 16 ? 22.281 7.859 -11.219 1 45.44 16 ALA B CA 1
ATOM 1353 C C . ALA B 1 16 ? 20.984 8.656 -11.125 1 45.44 16 ALA B C 1
ATOM 1355 O O . ALA B 1 16 ? 20.422 8.82 -10.031 1 45.44 16 ALA B O 1
ATOM 1356 N N . LYS B 1 17 ? 20.688 9.562 -12.062 1 53.47 17 LYS B N 1
ATOM 1357 C CA . LYS B 1 17 ? 19.469 10.336 -12.281 1 53.47 17 LYS B CA 1
ATOM 1358 C C . LYS B 1 17 ? 18.25 9.641 -11.68 1 53.47 17 LYS B C 1
ATOM 1360 O O . LYS B 1 17 ? 17.891 8.539 -12.094 1 53.47 17 LYS B O 1
ATOM 1365 N N . ASP B 1 18 ? 17.891 10.117 -10.422 1 74.56 18 ASP B N 1
ATOM 1366 C CA . ASP B 1 18 ? 16.672 9.523 -9.883 1 74.56 18 ASP B CA 1
ATOM 1367 C C . ASP B 1 18 ? 15.523 9.609 -10.883 1 74.56 18 ASP B C 1
ATOM 1369 O O . ASP B 1 18 ? 15.398 10.602 -11.609 1 74.56 18 ASP B O 1
ATOM 1373 N N . GLN B 1 19 ? 14.898 8.539 -11.117 1 86.69 19 GLN B N 1
ATOM 1374 C CA . GLN B 1 19 ? 13.711 8.492 -11.961 1 86.69 19 GLN B CA 1
ATOM 1375 C C . GLN B 1 19 ? 12.484 8.992 -11.211 1 86.69 19 GLN B C 1
ATOM 1377 O O . GLN B 1 19 ? 12.352 8.773 -10 1 86.69 19 GLN B O 1
ATOM 1382 N N . PRO B 1 20 ? 11.734 9.812 -11.922 1 96.81 20 PRO B N 1
ATOM 1383 C CA . PRO B 1 20 ? 10.484 10.258 -11.305 1 96.81 20 PRO B CA 1
ATOM 1384 C C . PRO B 1 20 ? 9.688 9.102 -10.695 1 96.81 20 PRO B C 1
ATOM 1386 O O . PRO B 1 20 ? 9.68 7.996 -11.242 1 96.81 20 PRO B O 1
ATOM 1389 N N . ARG B 1 21 ? 9.078 9.375 -9.539 1 97.81 21 ARG B N 1
ATOM 1390 C CA . ARG B 1 21 ? 8.234 8.383 -8.883 1 97.81 21 ARG B CA 1
ATOM 1391 C C . ARG B 1 21 ? 6.789 8.844 -8.812 1 97.81 21 ARG B C 1
ATOM 1393 O O . ARG B 1 21 ? 6.523 10.039 -8.625 1 97.81 21 ARG B O 1
ATOM 1400 N N . LYS B 1 22 ? 5.898 7.867 -8.953 1 98.62 22 LYS B N 1
ATOM 1401 C CA . LYS B 1 22 ? 4.461 8.102 -8.828 1 98.62 22 LYS B CA 1
ATOM 1402 C C . LYS B 1 22 ? 3.811 7.059 -7.922 1 98.62 22 LYS B C 1
ATOM 1404 O O . LYS B 1 22 ? 4.195 5.887 -7.938 1 98.62 22 LYS B O 1
ATOM 1409 N N . ALA B 1 23 ? 2.893 7.535 -7.184 1 98.88 23 ALA B N 1
ATOM 1410 C CA . ALA B 1 23 ? 2.115 6.691 -6.281 1 98.88 23 ALA B CA 1
ATOM 1411 C C . ALA B 1 23 ? 0.621 6.969 -6.418 1 98.88 23 ALA B C 1
ATOM 1413 O O . ALA B 1 23 ? 0.224 8.016 -6.93 1 98.88 23 ALA B O 1
ATOM 1414 N N . ILE B 1 24 ? -0.137 5.992 -5.984 1 98.94 24 ILE B N 1
ATOM 1415 C CA . ILE B 1 24 ? -1.588 6.133 -6.055 1 98.94 24 ILE B CA 1
ATOM 1416 C C . ILE B 1 24 ? -2.23 5.453 -4.848 1 98.94 24 ILE B C 1
ATOM 1418 O O . ILE B 1 24 ? -1.711 4.457 -4.34 1 98.94 24 ILE B O 1
ATOM 1422 N N . VAL B 1 25 ? -3.322 6.012 -4.426 1 98.88 25 VAL B N 1
ATOM 1423 C CA . VAL B 1 25 ? -4.145 5.469 -3.35 1 98.88 25 VAL B CA 1
ATOM 1424 C C . VAL B 1 25 ? -5.598 5.379 -3.803 1 98.88 25 VAL B C 1
ATOM 1426 O O . VAL B 1 25 ? -6.164 6.359 -4.293 1 98.88 25 VAL B O 1
ATOM 1429 N N . TYR B 1 26 ? -6.145 4.273 -3.752 1 98.81 26 TYR B N 1
ATOM 1430 C CA . TYR B 1 26 ? -7.598 4.145 -3.795 1 98.81 26 TYR B CA 1
ATOM 1431 C C . TYR B 1 26 ? -8.195 4.223 -2.395 1 98.81 26 TYR B C 1
ATOM 1433 O O . TYR B 1 26 ? -7.836 3.436 -1.516 1 98.81 26 TYR B O 1
ATOM 1441 N N . LEU B 1 27 ? -9.008 5.16 -2.213 1 98.75 27 LEU B N 1
ATOM 1442 C CA . LEU B 1 27 ? -9.625 5.395 -0.914 1 98.75 27 LEU B CA 1
ATOM 1443 C C . LEU B 1 27 ? -11 4.742 -0.843 1 98.75 27 LEU B C 1
ATOM 1445 O O . LEU B 1 27 ? -11.812 4.879 -1.767 1 98.75 27 LEU B O 1
ATOM 1449 N N . GLN B 1 28 ? -11.164 4.09 0.25 1 96.88 28 GLN B N 1
ATOM 1450 C CA . GLN B 1 28 ? -12.469 3.512 0.545 1 96.88 28 GLN B CA 1
ATOM 1451 C C . GLN B 1 28 ? -12.875 3.773 1.993 1 96.88 28 GLN B C 1
ATOM 1453 O O . GLN B 1 28 ? -12.039 3.697 2.898 1 96.88 28 GLN B O 1
ATOM 1458 N N . GLY B 1 29 ? -14.078 4.055 2.182 1 95.06 29 GLY B N 1
ATOM 1459 C CA . GLY B 1 29 ? -14.555 4.34 3.525 1 95.06 29 GLY B CA 1
ATOM 1460 C C . GLY B 1 29 ? -15.984 3.887 3.76 1 95.06 29 GLY B C 1
ATOM 1461 O O . GLY B 1 29 ? -16.484 3.004 3.057 1 95.06 29 GLY B O 1
ATOM 1462 N N . THR B 1 30 ? -16.406 4.398 4.836 1 85.25 30 THR B N 1
ATOM 1463 C CA . THR B 1 30 ? -17.781 4.141 5.262 1 85.25 30 THR B CA 1
ATOM 1464 C C . THR B 1 30 ? -18.766 4.992 4.465 1 85.25 30 THR B C 1
ATOM 1466 O O . THR B 1 30 ? -18.391 6.035 3.924 1 85.25 30 THR B O 1
ATOM 1469 N N . SER B 1 31 ? -19.969 4.562 4.355 1 85.44 31 SER B N 1
ATOM 1470 C CA . SER B 1 31 ? -21.109 5.332 3.85 1 85.44 31 SER B CA 1
ATOM 1471 C C . SER B 1 31 ? -20.859 5.809 2.424 1 85.44 31 SER B C 1
ATOM 1473 O O . SER B 1 31 ? -21.156 6.953 2.084 1 85.44 31 SER B O 1
ATOM 1475 N N . GLY B 1 32 ? -20.094 5.129 1.68 1 92.62 32 GLY B N 1
ATOM 1476 C CA . GLY B 1 32 ? -20 5.426 0.259 1 92.62 32 GLY B CA 1
ATOM 1477 C C . GLY B 1 32 ? -18.828 6.332 -0.09 1 92.62 32 GLY B C 1
ATOM 1478 O O . GLY B 1 32 ? -18.672 6.73 -1.247 1 92.62 32 GLY B O 1
ATOM 1479 N N . VAL B 1 33 ? -18.047 6.781 0.875 1 98.19 33 VAL B N 1
ATOM 1480 C CA . VAL B 1 33 ? -16.875 7.598 0.58 1 98.19 33 VAL B CA 1
ATOM 1481 C C . VAL B 1 33 ? -15.875 6.797 -0.25 1 98.19 33 VAL B C 1
ATOM 1483 O O . VAL B 1 33 ? -15.555 5.652 0.09 1 98.19 33 VAL B O 1
ATOM 1486 N N . SER B 1 34 ? -15.453 7.348 -1.338 1 98.38 34 SER B N 1
ATOM 1487 C CA . SER B 1 34 ? -14.445 6.723 -2.189 1 98.38 34 SER B CA 1
ATOM 1488 C C . SER B 1 34 ? -13.688 7.766 -3.004 1 98.38 34 SER B C 1
ATOM 1490 O O . SER B 1 34 ? -14.148 8.898 -3.158 1 98.38 34 SER B O 1
ATOM 1492 N N . GLY B 1 35 ? -12.523 7.41 -3.445 1 98.5 35 GLY B N 1
ATOM 1493 C CA . GLY B 1 35 ? -11.75 8.328 -4.266 1 98.5 35 GLY B CA 1
ATOM 1494 C C . GLY B 1 35 ? -10.32 7.859 -4.492 1 98.5 35 GLY B C 1
ATOM 1495 O O . GLY B 1 35 ? -9.992 6.703 -4.227 1 98.5 35 GLY B O 1
ATOM 1496 N N . ASN B 1 36 ? -9.562 8.719 -5.07 1 98.62 36 ASN B N 1
ATOM 1497 C CA . ASN B 1 36 ? -8.156 8.438 -5.348 1 98.62 36 ASN B CA 1
ATOM 1498 C C . ASN B 1 36 ? -7.273 9.633 -5.02 1 98.62 36 ASN B C 1
ATOM 1500 O O . ASN B 1 36 ? -7.719 10.781 -5.102 1 98.62 36 ASN B O 1
ATOM 1504 N N . VAL B 1 37 ? -6.148 9.359 -4.637 1 98.94 37 VAL B N 1
ATOM 1505 C CA . VAL B 1 37 ? -5.074 10.336 -4.477 1 98.94 37 VAL B CA 1
ATOM 1506 C C . VAL B 1 37 ? -3.861 9.906 -5.297 1 98.94 37 VAL B C 1
ATOM 1508 O O . VAL B 1 37 ? -3.426 8.758 -5.219 1 98.94 37 VAL B O 1
ATOM 1511 N N . THR B 1 38 ? -3.338 10.766 -6.094 1 98.94 38 THR B N 1
ATOM 1512 C CA . THR B 1 38 ? -2.072 10.508 -6.77 1 98.94 38 THR B CA 1
ATOM 1513 C C . THR B 1 38 ? -0.971 11.406 -6.219 1 98.94 38 THR B C 1
ATOM 1515 O O . THR B 1 38 ? -1.202 12.586 -5.949 1 98.94 38 THR B O 1
ATOM 1518 N N . ILE B 1 39 ? 0.164 10.859 -6.059 1 98.94 39 ILE B N 1
ATOM 1519 C CA . ILE B 1 39 ? 1.352 11.57 -5.598 1 98.94 39 ILE B CA 1
ATOM 1520 C C . ILE B 1 39 ? 2.48 11.398 -6.609 1 98.94 39 ILE B C 1
ATOM 1522 O O . ILE B 1 39 ? 2.793 10.281 -7.02 1 98.94 39 ILE B O 1
ATOM 1526 N N . SER B 1 40 ? 3.035 12.477 -7.027 1 98.81 40 SER B N 1
ATOM 1527 C CA . SER B 1 40 ? 4.164 12.438 -7.953 1 98.81 40 SER B CA 1
ATOM 1528 C C . SER B 1 40 ? 5.352 13.219 -7.406 1 98.81 40 SER B C 1
ATOM 1530 O O . SER B 1 40 ? 5.18 14.258 -6.777 1 98.81 40 SER B O 1
ATOM 1532 N N . GLN B 1 41 ? 6.473 12.695 -7.66 1 98.56 41 GLN B N 1
ATOM 1533 C CA . GLN B 1 41 ? 7.715 13.352 -7.27 1 98.56 41 GLN B CA 1
ATOM 1534 C C . GLN B 1 41 ? 8.773 13.227 -8.367 1 98.56 41 GLN B C 1
ATOM 1536 O O . GLN B 1 41 ? 9.227 12.117 -8.664 1 98.56 41 GLN B O 1
ATOM 1541 N N . PRO B 1 42 ? 9.188 14.383 -8.938 1 97.38 42 PRO B N 1
ATOM 1542 C CA . PRO B 1 42 ? 10.102 14.32 -10.086 1 97.38 42 PRO B CA 1
ATOM 1543 C C . PRO B 1 42 ? 11.484 13.797 -9.703 1 97.38 42 PRO B C 1
ATOM 1545 O O . PRO B 1 42 ? 12.133 13.125 -10.508 1 97.38 42 PRO B O 1
ATOM 1548 N N . SER B 1 43 ? 11.922 14.188 -8.586 1 96.06 43 SER B N 1
ATOM 1549 C CA . SER B 1 43 ? 13.203 13.727 -8.062 1 96.06 43 SER B CA 1
ATOM 1550 C C . SER B 1 43 ? 13.219 13.75 -6.535 1 96.06 43 SER B C 1
ATOM 1552 O O . SER B 1 43 ? 12.312 14.305 -5.91 1 96.06 43 SER B O 1
ATOM 1554 N N . CYS B 1 44 ? 14.234 13.18 -6.004 1 94 44 CYS B N 1
ATOM 1555 C CA . CYS B 1 44 ? 14.281 13.031 -4.555 1 94 44 CYS B CA 1
ATOM 1556 C C . CYS B 1 44 ? 14.5 14.375 -3.869 1 94 44 CYS B C 1
ATOM 1558 O O . CYS B 1 44 ? 14.336 14.492 -2.652 1 94 44 CYS B O 1
ATOM 1560 N N . THR B 1 45 ? 14.758 15.461 -4.562 1 95.06 45 THR B N 1
ATOM 1561 C CA . THR B 1 45 ? 15.008 16.766 -3.969 1 95.06 45 THR B CA 1
ATOM 1562 C C . THR B 1 45 ? 13.852 17.719 -4.254 1 95.06 45 THR B C 1
ATOM 1564 O O . THR B 1 45 ? 13.859 18.875 -3.795 1 95.06 45 THR B O 1
ATOM 1567 N N . GLU B 1 46 ? 12.938 17.297 -5.023 1 97.25 46 GLU B N 1
ATOM 1568 C CA . GLU B 1 46 ? 11.805 18.141 -5.387 1 97.25 46 GLU B CA 1
ATOM 1569 C C . GLU B 1 46 ? 10.57 17.812 -4.551 1 97.25 46 GLU B C 1
ATOM 1571 O O . GLU B 1 46 ? 10.43 16.688 -4.07 1 97.25 46 GLU B O 1
ATOM 1576 N N . PRO B 1 47 ? 9.758 18.766 -4.355 1 98.12 47 PRO B N 1
ATOM 1577 C CA . PRO B 1 47 ? 8.531 18.484 -3.609 1 98.12 47 PRO B CA 1
ATOM 1578 C C . PRO B 1 47 ? 7.637 17.453 -4.301 1 98.12 47 PRO B C 1
ATOM 1580 O O . PRO B 1 47 ? 7.773 17.234 -5.508 1 98.12 47 PRO B O 1
ATOM 1583 N N . VAL B 1 48 ? 6.785 16.844 -3.555 1 98.75 48 VAL B N 1
ATOM 1584 C CA . VAL B 1 48 ? 5.746 16.016 -4.164 1 98.75 48 VAL B CA 1
ATOM 1585 C C . VAL B 1 48 ? 4.582 16.891 -4.609 1 98.75 48 VAL B C 1
ATOM 1587 O O . VAL B 1 48 ? 4.391 17.984 -4.082 1 98.75 48 VAL B O 1
ATOM 1590 N N . PHE B 1 49 ? 3.896 16.391 -5.602 1 98.88 49 PHE B N 1
ATOM 1591 C CA . PHE B 1 49 ? 2.596 16.906 -6.004 1 98.88 49 PHE B CA 1
ATOM 1592 C C . PHE B 1 49 ? 1.486 15.922 -5.672 1 98.88 49 PHE B C 1
ATOM 1594 O O . PHE B 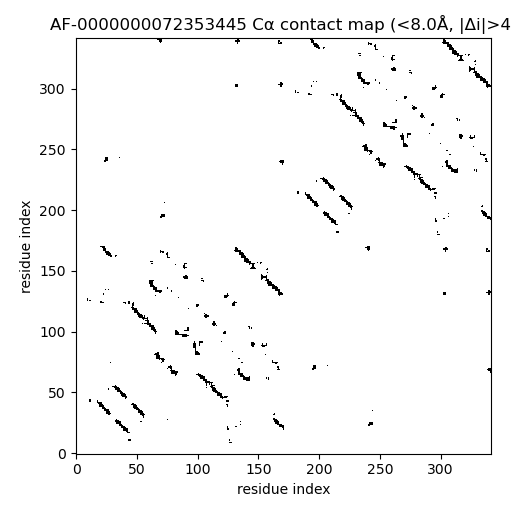1 49 ? 1.55 14.758 -6.07 1 98.88 49 PHE B O 1
ATOM 1601 N N . ILE B 1 50 ? 0.52 16.422 -4.902 1 98.94 50 ILE B N 1
ATOM 1602 C CA . ILE B 1 50 ? -0.586 15.578 -4.449 1 98.94 50 ILE B CA 1
ATOM 1603 C C . ILE B 1 50 ? -1.88 16.016 -5.129 1 98.94 50 ILE B C 1
ATOM 1605 O O . ILE B 1 50 ? -2.254 17.188 -5.066 1 98.94 50 ILE B O 1
ATOM 1609 N N . ASP B 1 51 ? -2.486 15.094 -5.812 1 98.94 51 ASP B N 1
ATOM 1610 C CA . ASP B 1 51 ? -3.766 15.312 -6.48 1 98.94 51 ASP B CA 1
ATOM 1611 C C . ASP B 1 51 ? -4.867 14.453 -5.859 1 98.94 51 ASP B C 1
ATOM 1613 O O . ASP B 1 51 ? -4.734 13.234 -5.777 1 98.94 51 ASP B O 1
ATOM 1617 N N . ILE B 1 52 ? -5.938 15.133 -5.41 1 98.94 52 ILE B N 1
ATOM 1618 C CA . ILE B 1 52 ? -6.953 14.469 -4.598 1 98.94 52 ILE B CA 1
ATOM 1619 C C . ILE B 1 52 ? -8.312 14.586 -5.281 1 98.94 52 ILE B C 1
ATOM 1621 O O . ILE B 1 52 ? -8.711 15.672 -5.711 1 98.94 52 ILE B O 1
ATOM 1625 N N . ASN B 1 53 ? -8.977 13.477 -5.434 1 98.88 53 ASN B N 1
ATOM 1626 C CA . ASN B 1 53 ? -10.359 13.398 -5.898 1 98.88 53 ASN B CA 1
ATOM 1627 C C . ASN B 1 53 ? -11.172 12.398 -5.074 1 98.88 53 ASN B C 1
ATOM 1629 O O . ASN B 1 53 ? -10.984 11.188 -5.199 1 98.88 53 ASN B O 1
ATOM 1633 N N . VAL B 1 54 ? -12.094 12.906 -4.262 1 98.75 54 VAL B N 1
ATOM 1634 C CA . VAL B 1 54 ? -12.867 12.078 -3.344 1 98.75 54 VAL B CA 1
ATOM 1635 C C . VAL B 1 54 ? -14.344 12.453 -3.422 1 98.75 54 VAL B C 1
ATOM 1637 O O . VAL B 1 54 ? -14.688 13.633 -3.523 1 98.75 54 VAL B O 1
ATOM 1640 N N . VAL B 1 55 ? -15.195 11.516 -3.295 1 98.69 55 VAL B N 1
ATOM 1641 C CA . VAL B 1 55 ? -16.641 11.727 -3.312 1 98.69 55 VAL B CA 1
ATOM 1642 C C . VAL B 1 55 ? -17.266 11.078 -2.086 1 98.69 55 VAL B C 1
ATOM 1644 O O . VAL B 1 55 ? -16.688 10.18 -1.477 1 98.69 55 VAL B O 1
ATOM 1647 N N . GLY B 1 56 ? -18.406 11.609 -1.735 1 98.5 56 GLY B N 1
ATOM 1648 C CA . GLY B 1 56 ? -19.203 10.977 -0.695 1 98.5 56 GLY B CA 1
ATOM 1649 C C . GLY B 1 56 ? -18.938 11.539 0.688 1 98.5 56 GLY B C 1
ATOM 1650 O O . GLY B 1 56 ? -19.453 11.031 1.683 1 98.5 56 GLY B O 1
ATOM 1651 N N . LEU B 1 57 ? -18.188 12.547 0.746 1 98.5 57 LEU B N 1
ATOM 1652 C CA . LEU B 1 57 ? -17.906 13.172 2.035 1 98.5 57 LEU B CA 1
ATOM 1653 C C . LEU B 1 57 ? -19.047 14.086 2.459 1 98.5 57 LEU B C 1
ATOM 1655 O O . LEU B 1 57 ? -19.781 14.602 1.613 1 98.5 57 LEU B O 1
ATOM 1659 N N . THR B 1 58 ? -19.203 14.219 3.756 1 98.06 58 THR B N 1
ATOM 1660 C CA . THR B 1 58 ? -20.062 15.32 4.199 1 98.06 58 THR B CA 1
ATOM 1661 C C . THR B 1 58 ? -19.469 16.672 3.809 1 98.06 58 THR B C 1
ATOM 1663 O O . THR B 1 58 ? -18.234 16.828 3.799 1 98.06 58 THR B O 1
ATOM 1666 N N . PRO B 1 59 ? -20.281 17.625 3.496 1 98.62 59 PRO B N 1
ATOM 1667 C CA . PRO B 1 59 ? -19.75 18.938 3.137 1 98.62 59 PRO B CA 1
ATOM 1668 C C . PRO B 1 59 ? -18.906 19.562 4.25 1 98.62 59 PRO B C 1
ATOM 1670 O O . PRO B 1 59 ? -19.25 19.422 5.43 1 98.62 59 PRO B O 1
ATOM 1673 N N . GLY B 1 60 ? -17.844 20.297 3.754 1 98.81 60 GLY B N 1
ATOM 1674 C CA . GLY B 1 60 ? -16.984 20.953 4.723 1 98.81 60 GLY B CA 1
ATOM 1675 C C . GLY B 1 60 ? -15.57 20.406 4.742 1 98.81 60 GLY B C 1
ATOM 1676 O O . GLY B 1 60 ? -15.18 19.656 3.844 1 98.81 60 GLY B O 1
ATOM 1677 N N . LYS B 1 61 ? -14.828 20.766 5.766 1 98.88 61 LYS B N 1
ATOM 1678 C CA . LYS B 1 61 ? -13.414 20.391 5.863 1 98.88 61 LYS B CA 1
ATOM 1679 C C . LYS B 1 61 ? -13.25 19.047 6.578 1 98.88 61 LYS B C 1
ATOM 1681 O O . LYS B 1 61 ? -13.969 18.766 7.539 1 98.88 61 LYS B O 1
ATOM 1686 N N . HIS B 1 62 ? -12.328 18.312 6.137 1 98.88 62 HIS B N 1
ATOM 1687 C CA . HIS B 1 62 ? -11.953 17.031 6.711 1 98.88 62 HIS B CA 1
ATOM 1688 C C . HIS B 1 62 ? -10.438 16.938 6.898 1 98.88 62 HIS B C 1
ATOM 1690 O O . HIS B 1 62 ? -9.672 17.25 5.98 1 98.88 62 HIS B O 1
ATOM 1696 N N . GLY B 1 63 ? -10.008 16.531 8.086 1 98.94 63 GLY B N 1
ATOM 1697 C CA . GLY B 1 63 ? -8.602 16.25 8.266 1 98.94 63 GLY B CA 1
ATOM 1698 C C . GLY B 1 63 ? -8.055 15.25 7.266 1 98.94 63 GLY B C 1
ATOM 1699 O O . GLY B 1 63 ? -8.727 14.258 6.945 1 98.94 63 GLY B O 1
ATOM 1700 N N . PHE B 1 64 ? -6.902 15.516 6.816 1 98.94 64 PHE B N 1
ATOM 1701 C CA . PHE B 1 64 ? -6.234 14.727 5.781 1 98.94 64 PHE B CA 1
ATOM 1702 C C . PHE B 1 64 ? -4.793 14.43 6.176 1 98.94 64 PHE B C 1
ATOM 1704 O O . PHE B 1 64 ? -3.971 15.344 6.273 1 98.94 64 PHE B O 1
ATOM 1711 N N . HIS B 1 65 ? -4.484 13.062 6.387 1 99 65 HIS B N 1
ATOM 1712 C CA . HIS B 1 65 ? -3.176 12.734 6.941 1 99 65 HIS B CA 1
ATOM 1713 C C . HIS B 1 65 ? -2.617 11.461 6.312 1 99 65 HIS B C 1
ATOM 1715 O O . HIS B 1 65 ? -3.371 10.648 5.773 1 99 65 HIS B O 1
ATOM 1721 N N . ILE B 1 66 ? -1.315 11.352 6.305 1 98.94 66 ILE B N 1
ATOM 1722 C CA . ILE B 1 66 ? -0.657 10.07 6.094 1 98.94 66 ILE B CA 1
ATOM 1723 C C . ILE B 1 66 ? -0.406 9.391 7.441 1 98.94 66 ILE B C 1
ATOM 1725 O O . ILE B 1 66 ? 0.164 10 8.352 1 98.94 66 ILE B O 1
ATOM 1729 N N . HIS B 1 67 ? -0.857 8.211 7.555 1 98.94 67 HIS B N 1
ATOM 1730 C CA . HIS B 1 67 ? -0.652 7.395 8.75 1 98.94 67 HIS B CA 1
ATOM 1731 C C . HIS B 1 67 ? 0.505 6.422 8.562 1 98.94 67 HIS B C 1
ATOM 1733 O O . HIS B 1 67 ? 0.901 6.133 7.426 1 98.94 67 HIS B O 1
ATOM 1739 N N . GLU B 1 68 ? 0.987 5.902 9.648 1 98.69 68 GLU B N 1
ATOM 1740 C CA . GLU B 1 68 ? 2.295 5.254 9.672 1 98.69 68 GLU B CA 1
ATOM 1741 C C . GLU B 1 68 ? 2.217 3.84 9.102 1 98.69 68 GLU B C 1
ATOM 1743 O O . GLU B 1 68 ? 3.217 3.305 8.617 1 98.69 68 GLU B O 1
ATOM 1748 N N . LYS B 1 69 ? 1.06 3.234 9.086 1 98.88 69 LYS B N 1
ATOM 1749 C CA . LYS B 1 69 ? 0.951 1.849 8.633 1 98.88 69 LYS B CA 1
ATOM 1750 C C . LYS B 1 69 ? -0.015 1.725 7.461 1 98.88 69 LYS B C 1
ATOM 1752 O O . LYS B 1 69 ? -1 2.463 7.379 1 98.88 69 LYS B O 1
ATOM 1757 N N . GLY B 1 70 ? 0.336 0.817 6.547 1 98.88 70 GLY B N 1
ATOM 1758 C CA . GLY B 1 70 ? -0.58 0.433 5.484 1 98.88 70 GLY B CA 1
ATOM 1759 C C . GLY B 1 70 ? -1.386 -0.81 5.809 1 98.88 70 GLY B C 1
ATOM 1760 O O . GLY B 1 70 ? -1.467 -1.734 5 1 98.88 70 GLY B O 1
ATOM 1761 N N . ASP B 1 71 ? -1.869 -0.901 7.027 1 98.81 71 ASP B N 1
ATOM 1762 C CA . ASP B 1 71 ? -2.666 -2.014 7.535 1 98.81 71 ASP B CA 1
ATOM 1763 C C . ASP B 1 71 ? -4.156 -1.688 7.484 1 98.81 71 ASP B C 1
ATOM 1765 O O . ASP B 1 71 ? -4.621 -0.772 8.164 1 98.81 71 ASP B O 1
ATOM 1769 N N . LEU B 1 72 ? -4.938 -2.469 6.715 1 98.25 72 LEU B N 1
ATOM 1770 C CA . LEU B 1 72 ? -6.367 -2.207 6.598 1 98.25 72 LEU B CA 1
ATOM 1771 C C . LEU B 1 72 ? -7.18 -3.361 7.172 1 98.25 72 LEU B C 1
ATOM 1773 O O . LEU B 1 72 ? -8.359 -3.521 6.844 1 98.25 72 LEU B O 1
ATOM 1777 N N . THR B 1 73 ? -6.598 -4.191 7.996 1 97.44 73 THR B N 1
ATOM 1778 C CA . THR B 1 73 ? -7.25 -5.395 8.5 1 97.44 73 THR B CA 1
ATOM 1779 C C . THR B 1 73 ? -8.461 -5.031 9.359 1 97.44 73 THR B C 1
ATOM 1781 O O . THR B 1 73 ? -9.43 -5.789 9.43 1 97.44 73 THR B O 1
ATOM 1784 N N . ASP B 1 74 ? -8.398 -3.916 10.055 1 96.94 74 ASP B N 1
ATOM 1785 C CA . ASP B 1 74 ? -9.523 -3.383 10.82 1 96.94 74 ASP B CA 1
ATOM 1786 C C . ASP B 1 74 ? -9.969 -2.027 10.273 1 96.94 74 ASP B C 1
ATOM 1788 O O . ASP B 1 74 ? -10.148 -1.075 11.031 1 96.94 74 ASP B O 1
ATOM 1792 N N . GLY B 1 75 ? -10.023 -2.01 8.93 1 96.44 75 GLY B N 1
ATOM 1793 C CA . GLY B 1 75 ? -10.328 -0.726 8.32 1 96.44 75 GLY B CA 1
ATOM 1794 C C . GLY B 1 75 ? -9.289 0.337 8.609 1 96.44 75 GLY B C 1
ATOM 1795 O O . GLY B 1 75 ? -8.094 0.036 8.695 1 96.44 75 GLY B O 1
ATOM 1796 N N . CYS B 1 76 ? -9.781 1.499 8.711 1 98.12 76 CYS B N 1
ATOM 1797 C CA . CYS B 1 76 ? -8.859 2.617 8.883 1 98.12 76 CYS B CA 1
ATOM 1798 C C . CYS B 1 76 ? -8.273 2.625 10.289 1 98.12 76 CYS B C 1
ATOM 1800 O O . CYS B 1 76 ? -7.27 3.291 10.547 1 98.12 76 CYS B O 1
ATOM 1802 N N . ALA B 1 77 ? -8.844 1.882 11.172 1 97.62 77 ALA B N 1
ATOM 1803 C CA . ALA B 1 77 ? -8.383 1.857 12.555 1 97.62 77 ALA B CA 1
ATOM 1804 C C . ALA B 1 77 ? -6.996 1.223 12.656 1 97.62 77 ALA B C 1
ATOM 1806 O O . ALA B 1 77 ? -6.227 1.545 13.562 1 97.62 77 ALA B O 1
ATOM 1807 N N . SER B 1 78 ? -6.652 0.416 11.766 1 98.56 78 SER B N 1
ATOM 1808 C CA . SER B 1 78 ? -5.398 -0.326 11.867 1 98.56 78 SER B CA 1
ATOM 1809 C C . SER B 1 78 ? -4.266 0.398 11.148 1 98.56 78 SER B C 1
ATOM 1811 O O . SER B 1 78 ? -3.16 -0.134 11.023 1 98.56 78 SER B O 1
ATOM 1813 N N . THR B 1 79 ? -4.477 1.622 10.695 1 98.81 79 THR B N 1
ATOM 1814 C CA . THR B 1 79 ? -3.441 2.367 9.984 1 98.81 79 THR B CA 1
ATOM 1815 C C . THR B 1 79 ? -2.479 3.021 10.977 1 98.81 79 THR B C 1
ATOM 1817 O O . THR B 1 79 ? -1.482 3.625 10.57 1 98.81 79 THR B O 1
ATOM 1820 N N . GLY B 1 80 ? -2.727 2.947 12.305 1 98.62 80 GLY B N 1
ATOM 1821 C CA . GLY B 1 80 ? -1.885 3.592 13.297 1 98.62 80 GLY B CA 1
ATOM 1822 C C . GLY B 1 80 ? -2.035 5.102 13.32 1 98.62 80 GLY B C 1
ATOM 1823 O O . GLY B 1 80 ? -3.051 5.637 12.867 1 98.62 80 GLY B O 1
ATOM 1824 N N . GLY B 1 81 ? -1.134 5.809 13.961 1 98.62 81 GLY B N 1
ATOM 1825 C CA . GLY B 1 81 ? -1.165 7.258 14.055 1 98.62 81 GLY B CA 1
ATOM 1826 C C . GLY B 1 81 ? -0.563 7.949 12.852 1 98.62 81 GLY B C 1
ATOM 1827 O O . GLY B 1 81 ? -0.202 7.297 11.867 1 98.62 81 GLY B O 1
ATOM 1828 N N . HIS B 1 82 ? -0.511 9.273 12.914 1 98.94 82 HIS B N 1
ATOM 1829 C CA . HIS B 1 82 ? 0.139 10.039 11.859 1 98.94 82 HIS B CA 1
ATOM 1830 C C . HIS B 1 82 ? 1.575 9.57 11.641 1 98.94 82 HIS B C 1
ATOM 1832 O O . HIS B 1 82 ? 2.266 9.211 12.602 1 98.94 82 HIS B O 1
ATOM 1838 N N . TYR B 1 83 ? 2.006 9.578 10.438 1 98.94 83 TYR B N 1
ATOM 1839 C CA . TYR B 1 83 ? 3.418 9.328 10.172 1 98.94 83 TYR B CA 1
ATOM 1840 C C . TYR B 1 83 ? 4.285 10.438 10.758 1 98.94 83 TYR B C 1
ATOM 1842 O O . TYR B 1 83 ? 4.277 11.57 10.258 1 98.94 83 TYR B O 1
ATOM 1850 N N . ASN B 1 84 ? 5.07 10.062 11.789 1 98.81 84 ASN B N 1
ATOM 1851 C CA . ASN B 1 84 ? 5.84 11.008 12.578 1 98.81 84 ASN B CA 1
ATOM 1852 C C . ASN B 1 84 ? 7.195 10.43 12.992 1 98.81 84 ASN B C 1
ATOM 1854 O O . ASN B 1 84 ? 7.469 10.258 14.18 1 98.81 84 ASN B O 1
ATOM 1858 N N . PRO B 1 85 ? 8.047 10.242 11.977 1 97.88 85 PRO B N 1
ATOM 1859 C CA . PRO B 1 85 ? 9.344 9.641 12.305 1 97.88 85 PRO B CA 1
ATOM 1860 C C . PRO B 1 85 ? 10.211 10.531 13.188 1 97.88 85 PRO B C 1
ATOM 1862 O O . PRO B 1 85 ? 11.125 10.047 13.859 1 97.88 85 PRO B O 1
ATOM 1865 N N . ASP B 1 86 ? 9.898 11.805 13.258 1 97.62 86 ASP B N 1
ATOM 1866 C CA . ASP B 1 86 ? 10.719 12.758 14.008 1 97.62 86 ASP B CA 1
ATOM 1867 C C . ASP B 1 86 ? 10.172 12.969 15.414 1 97.62 86 ASP B C 1
ATOM 1869 O O . ASP B 1 86 ? 10.781 13.664 16.219 1 97.62 86 ASP B O 1
ATOM 1873 N N . LYS B 1 87 ? 9.023 12.398 15.672 1 98.19 87 LYS B N 1
ATOM 1874 C CA . LYS B 1 87 ? 8.422 12.461 17 1 98.19 87 LYS B CA 1
ATOM 1875 C C . LYS B 1 87 ? 8.25 13.914 17.453 1 98.19 87 LYS B C 1
ATOM 1877 O O . LYS B 1 87 ? 8.656 14.273 18.56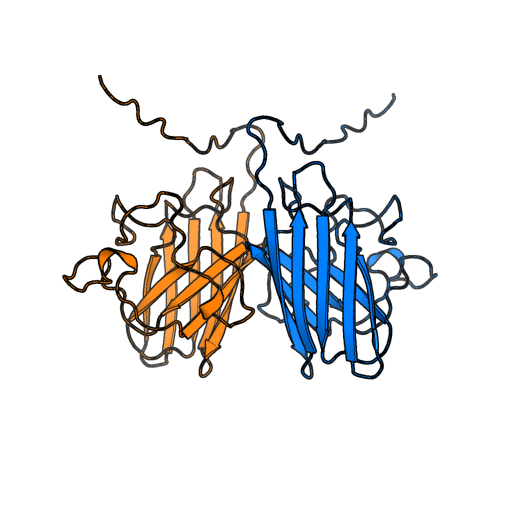2 1 98.19 87 LYS B O 1
ATOM 1882 N N . VAL B 1 88 ? 7.668 14.711 16.625 1 98.75 88 VAL B N 1
ATOM 1883 C CA . VAL B 1 88 ? 7.414 16.109 16.906 1 98.75 88 VAL B CA 1
ATOM 1884 C C . VAL B 1 88 ? 5.914 16.344 17.062 1 98.75 88 VAL B C 1
ATOM 1886 O O . VAL B 1 88 ? 5.117 15.422 16.922 1 98.75 88 VAL B O 1
ATOM 1889 N N . SER B 1 89 ? 5.566 17.547 17.391 1 98.75 89 SER B N 1
ATOM 1890 C CA . SER B 1 89 ? 4.16 17.891 17.562 1 98.75 89 SER B CA 1
ATOM 1891 C C . SER B 1 89 ? 3.449 18.031 16.219 1 98.75 89 SER B C 1
ATOM 1893 O O . SER B 1 89 ? 4.082 18.344 15.203 1 98.75 89 SER B O 1
ATOM 1895 N N . HIS B 1 90 ? 2.16 17.781 16.344 1 98.81 90 HIS B N 1
ATOM 1896 C CA . HIS B 1 90 ? 1.311 18 15.172 1 98.81 90 HIS B CA 1
ATOM 1897 C C . HIS B 1 90 ? 1.29 19.469 14.781 1 98.81 90 HIS B C 1
ATOM 1899 O O . HIS B 1 90 ? 1.341 20.359 15.648 1 98.81 90 HIS B O 1
ATOM 1905 N N . GLY B 1 91 ? 1.208 19.719 13.445 1 98.75 91 GLY B N 1
ATOM 1906 C CA . GLY B 1 91 ? 1.156 21.094 12.953 1 98.75 91 GLY B CA 1
ATOM 1907 C C . GLY B 1 91 ? 0.437 21.219 11.617 1 98.75 91 GLY B C 1
ATOM 1908 O O . GLY B 1 91 ? -0.106 20.234 11.109 1 98.75 91 GLY B O 1
ATOM 1909 N N . ALA B 1 92 ? 0.413 22.438 11.117 1 98.5 92 ALA B N 1
ATOM 1910 C CA . ALA B 1 92 ? -0.172 22.719 9.812 1 98.5 92 ALA B CA 1
ATOM 1911 C C . ALA B 1 92 ? 0.806 22.391 8.688 1 98.5 92 ALA B C 1
ATOM 1913 O O . ALA B 1 92 ? 2.008 22.25 8.922 1 98.5 92 ALA B O 1
ATOM 1914 N N . PRO B 1 93 ? 0.256 22.266 7.426 1 97.88 93 PRO B N 1
ATOM 1915 C CA . PRO B 1 93 ? 1.101 21.875 6.293 1 97.88 93 PRO B CA 1
ATOM 1916 C C . PRO B 1 93 ? 2.279 22.828 6.086 1 97.88 93 PRO B C 1
ATOM 1918 O O . PRO B 1 93 ? 3.328 22.422 5.586 1 97.88 93 PRO B O 1
ATOM 1921 N N . ASN B 1 94 ? 2.141 24.031 6.531 1 97 94 ASN B N 1
ATOM 1922 C CA . ASN B 1 94 ? 3.191 25.016 6.27 1 97 94 ASN B CA 1
ATOM 1923 C C . ASN B 1 94 ? 3.992 25.328 7.531 1 97 94 ASN B C 1
ATOM 1925 O O . ASN B 1 94 ? 4.848 26.219 7.527 1 97 94 ASN B O 1
ATOM 1929 N N . ASP B 1 95 ? 3.727 24.625 8.586 1 97.94 95 ASP B N 1
ATOM 1930 C CA . ASP B 1 95 ? 4.484 24.828 9.82 1 97.94 95 ASP B CA 1
ATOM 1931 C C . ASP B 1 95 ? 5.859 24.172 9.727 1 97.94 95 ASP B C 1
ATOM 1933 O O . ASP B 1 95 ? 6.023 23.141 9.07 1 97.94 95 ASP B O 1
ATOM 1937 N N . GLN B 1 96 ? 6.766 24.719 10.438 1 96.69 96 GLN B N 1
ATOM 1938 C CA . GLN B 1 96 ? 8.117 24.156 10.492 1 96.69 96 GLN B CA 1
ATOM 1939 C C . GLN B 1 96 ? 8.141 22.859 11.273 1 96.69 96 GLN B C 1
ATOM 1941 O O . GLN B 1 96 ? 8.898 21.938 10.938 1 96.69 96 GLN B O 1
ATOM 1946 N N . VAL B 1 97 ? 7.43 22.906 12.359 1 97.81 97 VAL B N 1
ATOM 1947 C CA . VAL B 1 97 ? 7.312 21.688 13.172 1 97.81 97 VAL B CA 1
ATOM 1948 C C . VAL B 1 97 ? 5.977 21.016 12.898 1 97.81 97 VAL B C 1
ATOM 1950 O O . VAL B 1 97 ? 4.914 21.578 13.156 1 97.81 97 VAL B O 1
ATOM 1953 N N . ARG B 1 98 ? 6.047 19.812 12.391 1 98.56 98 ARG B N 1
ATOM 1954 C CA . ARG B 1 98 ? 4.879 18.984 12.094 1 98.56 98 ARG B CA 1
ATOM 1955 C C . ARG B 1 98 ? 5.289 17.531 11.812 1 98.56 98 ARG B C 1
ATOM 1957 O O . ARG B 1 98 ? 6.449 17.266 11.5 1 98.56 98 ARG B O 1
ATOM 1964 N N . HIS B 1 99 ? 4.297 16.594 12 1 98.81 99 HIS B N 1
ATOM 1965 C CA . HIS B 1 99 ? 4.523 15.25 11.453 1 98.81 99 HIS B CA 1
ATOM 1966 C C . HIS B 1 99 ? 4.77 15.305 9.953 1 98.81 99 HIS B C 1
ATOM 1968 O O . HIS B 1 99 ? 4.297 16.219 9.273 1 98.81 99 HIS B O 1
ATOM 1974 N N . VAL B 1 100 ? 5.367 14.305 9.43 1 98.69 100 VAL B N 1
ATOM 1975 C CA . VA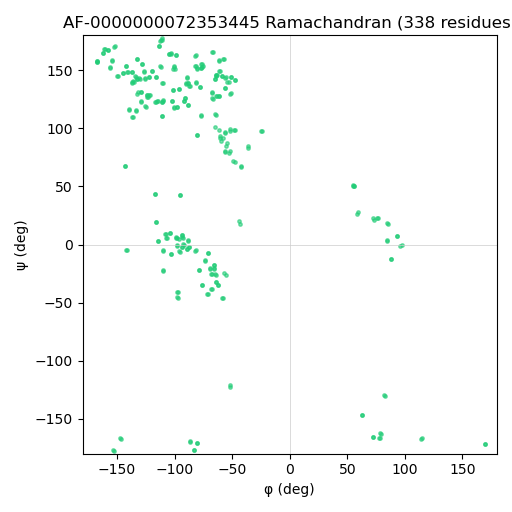L B 1 100 ? 5.469 14.141 7.984 1 98.69 100 VAL B CA 1
ATOM 1976 C C . VAL B 1 100 ? 4.074 14 7.379 1 98.69 100 VAL B C 1
ATOM 1978 O O . VAL B 1 100 ? 3.803 14.523 6.297 1 98.69 100 VAL B O 1
ATOM 1981 N N . GLY B 1 101 ? 3.168 13.367 8.102 1 98.88 101 GLY B N 1
ATOM 1982 C CA . GLY B 1 101 ? 1.858 13.016 7.57 1 98.88 101 GLY B CA 1
ATOM 1983 C C . GLY B 1 101 ? 0.828 14.117 7.75 1 98.88 101 GLY B C 1
ATOM 1984 O O . GLY B 1 101 ? -0.348 13.93 7.43 1 98.88 101 GLY B O 1
ATOM 1985 N N . ASP B 1 102 ? 1.211 15.266 8.281 1 98.94 102 ASP B N 1
ATOM 1986 C CA . ASP B 1 102 ? 0.264 16.344 8.562 1 98.94 102 ASP B CA 1
ATOM 1987 C C . ASP B 1 102 ? -0.047 17.141 7.301 1 98.94 102 ASP B C 1
ATOM 1989 O O . ASP B 1 102 ? 0.536 18.203 7.074 1 98.94 102 ASP B O 1
ATOM 1993 N N . LEU B 1 103 ? -1.108 16.766 6.633 1 98.88 103 LEU B N 1
ATOM 1994 C CA . LEU B 1 103 ? -1.393 17.375 5.336 1 98.88 103 LEU B CA 1
ATOM 1995 C C . LEU B 1 103 ? -2.588 18.312 5.43 1 98.88 103 LEU B C 1
ATOM 1997 O O . LEU B 1 103 ? -3.117 18.75 4.406 1 98.88 103 LEU B O 1
ATOM 2001 N N . GLY B 1 104 ? -3.041 18.578 6.586 1 98.75 104 GLY B N 1
ATOM 2002 C CA . GLY B 1 104 ? -4.055 19.594 6.809 1 98.75 104 GLY B CA 1
ATOM 2003 C C . GLY B 1 104 ? -5.465 19.109 6.543 1 98.75 104 GLY B C 1
ATOM 2004 O O . GLY B 1 104 ? -5.879 18.078 7.082 1 98.75 104 GLY B O 1
ATOM 2005 N N . ASN B 1 105 ? -6.23 19.891 5.734 1 98.94 105 ASN B N 1
ATOM 2006 C CA . ASN B 1 105 ? -7.633 19.609 5.438 1 98.94 105 ASN B CA 1
ATOM 2007 C C . ASN B 1 105 ? -7.891 19.562 3.936 1 98.94 105 ASN B C 1
ATOM 2009 O O . ASN B 1 105 ? -7.211 20.25 3.164 1 98.94 105 ASN B O 1
ATOM 2013 N N . ILE B 1 106 ? -8.82 18.766 3.604 1 98.88 106 ILE B N 1
ATOM 2014 C CA . ILE B 1 106 ? -9.461 18.891 2.301 1 98.88 106 ILE B CA 1
ATOM 2015 C C . ILE B 1 106 ? -10.914 19.328 2.48 1 98.88 106 ILE B C 1
ATOM 2017 O O . ILE B 1 106 ? -11.516 19.078 3.527 1 98.88 106 ILE B O 1
ATOM 2021 N N . ALA B 1 107 ? -11.438 19.984 1.478 1 98.88 107 ALA B N 1
ATOM 2022 C CA . ALA B 1 107 ? -12.789 20.531 1.596 1 98.88 107 ALA B CA 1
ATOM 2023 C C . ALA B 1 107 ? -13.734 19.891 0.592 1 98.88 107 ALA B C 1
ATOM 2025 O O . ALA B 1 107 ? -13.477 19.891 -0.613 1 98.88 107 ALA B O 1
ATOM 2026 N N . ALA B 1 108 ? -14.781 19.312 1.108 1 98.81 108 ALA B N 1
ATOM 2027 C CA . ALA B 1 108 ? -15.844 18.797 0.252 1 98.81 108 ALA B CA 1
ATOM 2028 C C . ALA B 1 108 ? -16.906 19.859 -0.002 1 98.81 108 ALA B C 1
ATOM 2030 O O . ALA B 1 108 ? -17.297 20.594 0.911 1 98.81 108 ALA B O 1
ATOM 2031 N N . ASP B 1 109 ? -17.344 19.922 -1.191 1 98.75 109 ASP B N 1
ATOM 2032 C CA . ASP B 1 109 ? -18.406 20.875 -1.517 1 98.75 109 ASP B CA 1
ATOM 2033 C C . ASP B 1 109 ? -19.766 20.328 -1.106 1 98.75 109 ASP B C 1
ATOM 2035 O O . ASP B 1 109 ? -19.859 19.312 -0.41 1 98.75 109 ASP B O 1
ATOM 2039 N N . GLU B 1 110 ? -20.797 21 -1.507 1 98.56 110 GLU B N 1
ATOM 2040 C CA . GLU B 1 110 ? -22.156 20.656 -1.095 1 98.56 110 GLU B CA 1
ATOM 2041 C C . GLU B 1 110 ? -22.578 19.297 -1.65 1 98.56 110 GLU B C 1
ATOM 2043 O O . GLU B 1 110 ? -23.5 18.688 -1.143 1 98.56 110 GLU B O 1
ATOM 2048 N N . ASN B 1 111 ? -21.938 18.859 -2.674 1 98.25 111 ASN B N 1
ATOM 2049 C CA . ASN B 1 111 ? -22.219 17.547 -3.262 1 98.25 111 ASN B CA 1
ATOM 2050 C C . ASN B 1 111 ? -21.344 16.453 -2.672 1 98.25 111 ASN B C 1
ATOM 2052 O O . ASN B 1 111 ? -21.359 15.312 -3.133 1 98.25 111 ASN B O 1
ATOM 2056 N N . GLY B 1 112 ? -20.453 16.781 -1.735 1 98.25 112 GLY B N 1
ATOM 2057 C CA . GLY B 1 112 ? -19.594 15.812 -1.076 1 98.25 112 GLY B CA 1
ATOM 2058 C C . GLY B 1 112 ? -18.328 15.516 -1.862 1 98.25 112 GLY B C 1
ATOM 2059 O O . GLY B 1 112 ? -17.703 14.469 -1.66 1 98.25 112 GLY B O 1
ATOM 2060 N N . ILE B 1 113 ? -18.047 16.422 -2.781 1 98.75 113 ILE B N 1
ATOM 2061 C CA . ILE B 1 113 ? -16.891 16.219 -3.646 1 98.75 113 ILE B CA 1
ATOM 2062 C C . ILE B 1 113 ? -15.727 17.094 -3.17 1 98.75 113 ILE B C 1
ATOM 2064 O O . ILE B 1 113 ? -15.883 18.297 -3.002 1 98.75 113 ILE B O 1
ATOM 2068 N N . ALA B 1 114 ? -14.641 16.516 -2.9 1 98.88 114 ALA B N 1
ATOM 2069 C CA . ALA B 1 114 ? -13.383 17.219 -2.621 1 98.88 114 ALA B CA 1
ATOM 2070 C C . ALA B 1 114 ? -12.375 17 -3.746 1 98.88 114 ALA B C 1
ATOM 2072 O O . ALA B 1 114 ? -11.898 15.875 -3.949 1 98.88 114 ALA B O 1
ATOM 2073 N N . LYS B 1 115 ? -12.102 17.953 -4.465 1 98.81 115 LYS B N 1
ATOM 2074 C CA . LYS B 1 115 ? -11.102 17.953 -5.527 1 98.81 115 LYS B CA 1
ATOM 2075 C C . LYS B 1 115 ? -10.094 19.094 -5.336 1 98.81 115 LYS B C 1
ATOM 2077 O O . LYS B 1 115 ? -10.477 20.266 -5.277 1 98.81 115 LYS B O 1
ATOM 2082 N N . THR B 1 116 ? -8.883 18.75 -5.188 1 98.75 116 THR B N 1
ATOM 2083 C CA . THR B 1 116 ? -7.836 19.734 -4.973 1 98.75 116 THR B CA 1
ATOM 2084 C C . THR B 1 116 ? -6.457 19.141 -5.262 1 98.75 116 THR B C 1
ATOM 2086 O O . THR B 1 116 ? -6.328 17.938 -5.473 1 98.75 116 THR B O 1
ATOM 2089 N N . SER B 1 117 ? -5.48 19.922 -5.402 1 98.81 117 SER B N 1
ATOM 2090 C CA . SER B 1 117 ? -4.094 19.516 -5.582 1 98.81 117 SER B CA 1
ATOM 2091 C C . SER B 1 117 ? -3.133 20.547 -5 1 98.81 117 SER B C 1
ATOM 2093 O O . SER B 1 117 ? -3.428 21.75 -4.996 1 98.81 117 SER B O 1
ATOM 2095 N N . TYR B 1 118 ? -2.059 20.094 -4.477 1 98.56 118 TYR B N 1
ATOM 2096 C CA . TYR B 1 118 ? -1.041 20.984 -3.924 1 98.56 118 TYR B CA 1
ATOM 2097 C C . TYR B 1 118 ? 0.295 20.266 -3.791 1 98.56 118 TYR B C 1
ATOM 2099 O O . TYR B 1 118 ? 0.365 19.031 -3.928 1 98.56 118 TYR B O 1
ATOM 2107 N N . SER B 1 119 ? 1.291 21.016 -3.533 1 98.69 119 SER B N 1
ATOM 2108 C CA . SER B 1 119 ? 2.629 20.469 -3.328 1 98.69 119 SER B CA 1
ATOM 2109 C C . SER B 1 119 ? 2.967 20.375 -1.844 1 98.69 119 SER B C 1
ATOM 2111 O O . SER B 1 119 ? 2.428 21.141 -1.031 1 98.69 119 SER B O 1
ATOM 2113 N N . ASP B 1 120 ? 3.799 19.5 -1.499 1 98.62 120 ASP B N 1
ATOM 2114 C CA . ASP B 1 120 ? 4.336 19.344 -0.151 1 98.62 120 ASP B CA 1
ATOM 2115 C C . ASP B 1 120 ? 5.84 19.078 -0.187 1 98.62 120 ASP B C 1
ATOM 2117 O O . ASP B 1 120 ? 6.316 18.297 -1.012 1 98.62 120 ASP B O 1
ATOM 2121 N N . THR B 1 121 ? 6.574 19.672 0.721 1 97.44 121 THR B N 1
ATOM 2122 C CA . THR B 1 121 ? 8.031 19.594 0.657 1 97.44 121 THR B CA 1
ATOM 2123 C C . THR B 1 121 ? 8.562 18.594 1.677 1 97.44 121 THR B C 1
ATOM 2125 O O . THR B 1 121 ? 9.758 18.297 1.695 1 97.44 121 THR B O 1
ATOM 2128 N N . VAL B 1 122 ? 7.703 18.109 2.527 1 98.06 122 VAL B N 1
ATOM 2129 C CA . VAL B 1 122 ? 8.156 17.219 3.594 1 98.06 122 VAL B CA 1
ATOM 2130 C C . VAL B 1 122 ? 7.938 15.766 3.188 1 98.06 122 VAL B C 1
ATOM 2132 O O . VAL B 1 122 ? 8.789 14.906 3.43 1 98.06 122 VAL B O 1
ATOM 2135 N N . VAL B 1 123 ? 6.812 15.43 2.559 1 98.62 123 VAL B N 1
ATOM 21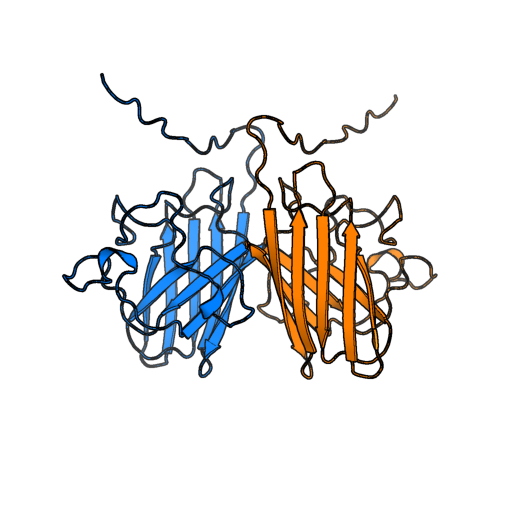36 C CA . VAL B 1 123 ? 6.484 14.086 2.086 1 98.62 123 VAL B CA 1
ATOM 2137 C C . VAL B 1 123 ? 7.461 13.672 0.988 1 98.62 123 VAL B C 1
ATOM 213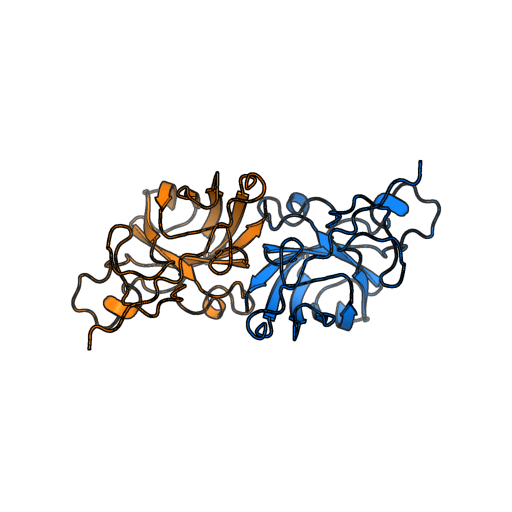9 O O . VAL B 1 123 ? 7.855 14.492 0.156 1 98.62 123 VAL B O 1
ATOM 2142 N N . SER B 1 124 ? 7.816 12.406 1.004 1 98.44 124 SER B N 1
ATOM 2143 C CA . SER B 1 124 ? 8.703 11.906 -0.043 1 98.44 124 SER B CA 1
ATOM 2144 C C . SER B 1 124 ? 8.297 10.508 -0.496 1 98.44 124 SER B C 1
ATOM 2146 O O . SER B 1 124 ? 7.832 9.703 0.311 1 98.44 124 SER B O 1
ATOM 2148 N N . LEU B 1 125 ? 8.539 10.219 -1.76 1 98.19 125 LEU B N 1
ATOM 2149 C CA . LEU B 1 125 ? 8.383 8.875 -2.314 1 98.19 125 LEU B CA 1
ATOM 2150 C C . LEU B 1 125 ? 9.727 8.164 -2.4 1 98.19 125 LEU B C 1
ATOM 2152 O O . LEU B 1 125 ? 9.812 7.047 -2.916 1 98.19 125 LEU B O 1
ATOM 2156 N N . TYR B 1 126 ? 10.758 8.781 -1.863 1 95.31 126 TYR B N 1
ATOM 2157 C CA . TYR B 1 126 ? 12.109 8.25 -1.937 1 95.31 126 TYR B CA 1
ATOM 2158 C C . TYR B 1 126 ? 12.672 7.992 -0.543 1 95.31 126 TYR B C 1
ATOM 2160 O O . TYR B 1 126 ? 12.289 8.664 0.419 1 95.31 126 TYR B O 1
ATOM 2168 N N . GLY B 1 127 ? 13.539 6.965 -0.553 1 91.12 127 GLY B N 1
ATOM 2169 C CA . GLY B 1 127 ? 14.406 6.832 0.605 1 91.12 127 GLY B CA 1
ATOM 2170 C C . GLY B 1 127 ? 13.711 6.223 1.809 1 91.12 127 GLY B C 1
ATOM 2171 O O . GLY B 1 127 ? 12.609 5.688 1.688 1 91.12 127 GLY B O 1
ATOM 2172 N N . ALA B 1 128 ? 14.312 6.312 2.938 1 89.81 128 ALA B N 1
ATOM 2173 C CA . ALA B 1 128 ? 13.883 5.656 4.172 1 89.81 128 ALA B CA 1
ATOM 2174 C C . ALA B 1 128 ? 12.586 6.27 4.699 1 89.81 128 ALA B C 1
ATOM 2176 O O . ALA B 1 128 ? 11.852 5.633 5.457 1 89.81 128 ALA B O 1
ATOM 2177 N N . ARG B 1 129 ? 12.289 7.469 4.289 1 94.12 129 ARG B N 1
ATOM 2178 C CA . ARG B 1 129 ? 11.102 8.148 4.801 1 94.12 129 ARG B CA 1
ATOM 2179 C C . ARG B 1 129 ? 9.977 8.133 3.773 1 94.12 129 ARG B C 1
ATOM 2181 O O . ARG B 1 129 ? 9.016 8.906 3.883 1 94.12 129 ARG B O 1
ATOM 2188 N N . SER B 1 130 ? 10.242 7.344 2.748 1 97.62 130 SER B N 1
ATOM 2189 C CA . SER B 1 130 ? 9.203 7.219 1.732 1 97.62 130 SER B CA 1
ATOM 2190 C C . SER B 1 130 ? 7.855 6.883 2.359 1 97.62 130 SER B C 1
ATOM 2192 O O . SER B 1 130 ? 7.777 6.07 3.281 1 97.62 130 SER B O 1
ATOM 2194 N N . VAL B 1 131 ? 6.793 7.43 1.776 1 98.81 131 VAL B N 1
ATOM 2195 C CA . VAL B 1 131 ? 5.461 7.18 2.322 1 98.81 131 VAL B CA 1
ATOM 2196 C C . VAL B 1 131 ? 4.824 5.996 1.602 1 98.81 131 VAL B C 1
ATOM 2198 O O . VAL B 1 131 ? 3.701 5.594 1.925 1 98.81 131 VAL B O 1
ATOM 2201 N N . ILE B 1 132 ? 5.496 5.414 0.613 1 98.75 132 ILE B N 1
ATOM 2202 C CA . ILE B 1 132 ? 4.984 4.227 -0.064 1 98.75 132 ILE B CA 1
ATOM 2203 C C . ILE B 1 132 ? 4.719 3.123 0.958 1 98.75 132 ILE B C 1
ATOM 2205 O O . ILE B 1 132 ? 5.539 2.883 1.847 1 98.75 132 ILE B O 1
ATOM 2209 N N . GLY B 1 133 ? 3.557 2.494 0.812 1 98.88 133 GLY B N 1
ATOM 2210 C CA . GLY B 1 133 ? 3.182 1.421 1.718 1 98.88 133 GLY B CA 1
ATOM 2211 C C . GLY B 1 133 ? 2.465 1.913 2.961 1 98.88 133 GLY B C 1
ATOM 2212 O O . GLY B 1 133 ? 1.912 1.115 3.721 1 98.88 133 GLY B O 1
ATOM 2213 N N . ARG B 1 134 ? 2.475 3.168 3.217 1 98.94 134 ARG B N 1
ATOM 2214 C CA . ARG B 1 134 ? 1.704 3.764 4.305 1 98.94 134 ARG B CA 1
ATOM 2215 C C . ARG B 1 134 ? 0.288 4.102 3.85 1 98.94 134 ARG B C 1
ATOM 2217 O O . ARG B 1 134 ? -0.142 3.68 2.773 1 98.94 134 ARG B O 1
ATOM 2224 N N . ALA B 1 135 ? -0.453 4.863 4.707 1 98.94 135 ALA B N 1
ATOM 2225 C CA . ALA B 1 135 ? -1.854 5.043 4.332 1 98.94 135 ALA B CA 1
ATOM 2226 C C . ALA B 1 135 ? -2.25 6.516 4.387 1 98.94 135 ALA B C 1
ATOM 2228 O O . ALA B 1 135 ? -1.828 7.246 5.285 1 98.94 135 ALA B O 1
ATOM 2229 N N . ILE B 1 136 ? -3.053 6.879 3.473 1 98.94 136 ILE B N 1
ATOM 2230 C CA . ILE B 1 136 ? -3.797 8.133 3.582 1 98.94 136 ILE B CA 1
ATOM 2231 C C . ILE B 1 136 ? -5.098 7.891 4.344 1 98.94 136 ILE B C 1
ATOM 2233 O O . ILE B 1 136 ? -5.781 6.891 4.117 1 98.94 136 ILE B O 1
ATOM 2237 N N . VAL B 1 137 ? -5.395 8.781 5.234 1 98.94 137 VAL B N 1
ATOM 2238 C CA . VAL B 1 137 ? -6.625 8.711 6.012 1 98.94 137 VAL B CA 1
ATOM 2239 C C . VAL B 1 137 ? -7.355 10.047 5.949 1 98.94 137 VAL B C 1
ATOM 2241 O O . VAL B 1 137 ? -6.746 11.102 6.133 1 98.94 137 VAL B O 1
ATOM 2244 N N . ILE B 1 138 ? -8.609 9.992 5.656 1 98.94 138 ILE B N 1
ATOM 2245 C CA . ILE B 1 138 ? -9.508 11.141 5.75 1 98.94 138 ILE B CA 1
ATOM 2246 C C . ILE B 1 138 ? -10.328 11.047 7.031 1 98.94 138 ILE B C 1
ATOM 2248 O O . ILE B 1 138 ? -10.906 10 7.328 1 98.94 138 ILE B O 1
ATOM 2252 N N . HIS B 1 139 ? -10.375 12.148 7.727 1 98.75 139 HIS B N 1
ATOM 2253 C CA . HIS B 1 139 ? -11.086 12.18 9 1 98.75 139 HIS B CA 1
ATOM 2254 C C . HIS B 1 139 ? -12.438 12.867 8.859 1 98.75 139 HIS B C 1
ATOM 2256 O O . HIS B 1 139 ? -12.688 13.562 7.871 1 98.75 139 HIS B O 1
ATOM 2262 N N . ALA B 1 140 ? -13.266 12.664 9.836 1 98.12 140 ALA B N 1
ATOM 2263 C CA . ALA B 1 140 ? -14.648 13.133 9.805 1 98.12 140 ALA B CA 1
ATOM 2264 C C . ALA B 1 140 ? -14.719 14.633 10.07 1 98.12 140 ALA B C 1
ATOM 2266 O O . ALA B 1 140 ? -15.562 15.336 9.5 1 98.12 140 ALA B O 1
ATOM 2267 N N . GLU B 1 141 ? -13.844 15.125 10.922 1 98.56 141 GLU B N 1
ATOM 2268 C CA . GLU B 1 141 ? -13.914 16.516 11.367 1 98.56 141 GLU B CA 1
ATOM 2269 C C . GLU B 1 141 ? -12.719 17.312 10.867 1 98.56 141 GLU B C 1
ATOM 2271 O O . GLU B 1 141 ? -11.773 16.75 10.32 1 98.56 141 GLU B O 1
ATOM 2276 N N . VAL B 1 142 ? -12.82 18.609 11.078 1 98.81 142 VAL B N 1
ATOM 2277 C CA . VAL B 1 142 ? -11.766 19.547 10.688 1 98.81 142 VAL B CA 1
ATOM 2278 C C . VAL B 1 142 ? -10.523 19.312 11.555 1 98.81 142 VAL B C 1
ATOM 2280 O O . VAL B 1 142 ? -10.633 19.125 12.766 1 98.81 142 VAL B O 1
ATOM 2283 N N . ASP B 1 143 ? -9.359 19.203 10.93 1 98.94 143 ASP B N 1
ATOM 2284 C CA . ASP B 1 143 ? -8.086 19.312 11.625 1 98.94 143 ASP B CA 1
ATOM 2285 C C . ASP B 1 143 ? -7.859 20.734 12.141 1 98.94 143 ASP B C 1
ATOM 2287 O O . ASP B 1 143 ? -7.875 21.688 11.359 1 98.94 143 ASP B O 1
ATOM 2291 N N . ASP B 1 144 ? -7.605 20.891 13.367 1 98.88 144 ASP B N 1
ATOM 2292 C CA . ASP B 1 144 ? -7.441 22.234 13.914 1 98.88 144 ASP B CA 1
ATOM 2293 C C . ASP B 1 144 ? -5.996 22.719 13.781 1 98.88 144 ASP B C 1
ATOM 2295 O O . ASP B 1 144 ? -5.641 23.781 14.273 1 98.88 144 ASP B O 1
ATOM 2299 N N . LEU B 1 145 ? -5.094 21.891 13.258 1 98.75 145 LEU B N 1
ATOM 2300 C CA . LEU B 1 145 ? -3.742 22.234 12.828 1 98.75 145 LEU B CA 1
ATOM 2301 C C . LEU B 1 145 ? -2.838 22.484 14.031 1 98.75 145 LEU B C 1
ATOM 2303 O O . LEU B 1 145 ? -1.838 23.203 13.914 1 98.75 145 LEU B O 1
ATOM 2307 N N . GLY B 1 146 ? -3.236 21.969 15.125 1 98.38 146 GLY B N 1
ATOM 2308 C CA . GLY B 1 146 ? -2.439 22.156 16.328 1 98.38 146 GLY B CA 1
ATOM 2309 C C . GLY B 1 146 ? -2.598 23.547 16.922 1 98.38 146 GLY B C 1
ATOM 2310 O O . GLY B 1 146 ? -1.733 24.016 17.672 1 98.38 146 GLY B O 1
ATOM 2311 N N . LYS B 1 147 ? -3.668 24.203 16.641 1 98 147 LYS B N 1
ATOM 2312 C CA . LYS B 1 147 ? -3.76 25.625 16.953 1 98 147 LYS B CA 1
ATOM 2313 C C . LYS B 1 147 ? -4.82 25.891 18.016 1 98 147 LYS B C 1
ATOM 2315 O O . LYS B 1 147 ? -5.164 27.031 18.297 1 98 147 LYS B O 1
ATOM 2320 N N . THR B 1 148 ? -5.418 24.969 18.531 1 98.06 148 THR B N 1
ATOM 2321 C CA . THR B 1 148 ? -6.398 25.141 19.594 1 98.06 148 THR B CA 1
ATOM 2322 C C . THR B 1 148 ? -5.895 24.547 20.906 1 98.06 148 THR B C 1
ATOM 2324 O O . THR B 1 148 ? -4.828 23.922 20.938 1 98.06 148 THR B O 1
ATOM 2327 N N . ASN B 1 149 ? -6.66 24.719 21.984 1 97.69 149 ASN B N 1
ATOM 2328 C CA . ASN B 1 149 ? -6.285 24.234 23.297 1 97.69 149 ASN B CA 1
ATOM 2329 C C . ASN B 1 149 ? -6.863 22.844 23.578 1 97.69 149 ASN B C 1
ATOM 2331 O O . ASN B 1 149 ? -6.734 22.328 24.688 1 97.69 149 ASN B O 1
ATOM 2335 N N . HIS B 1 150 ? -7.449 22.281 22.609 1 97.94 150 HIS B N 1
ATOM 2336 C CA . HIS B 1 150 ? -7.949 20.922 22.812 1 97.94 150 HIS B CA 1
ATOM 2337 C C . HIS B 1 150 ? -6.812 19.969 23.141 1 97.94 150 HIS B C 1
ATOM 2339 O O . HIS B 1 150 ? -5.734 20.047 22.547 1 97.94 150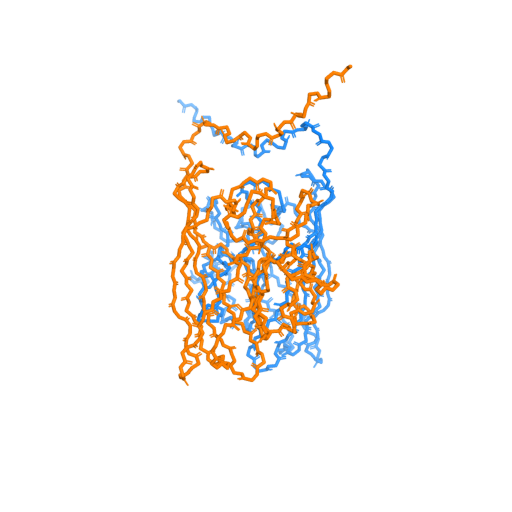 HIS B O 1
ATOM 2345 N N . PRO B 1 151 ? -7.031 18.953 23.906 1 97.94 151 PRO B N 1
ATOM 2346 C CA . PRO B 1 151 ? -5.973 18.047 24.344 1 97.94 151 PRO B CA 1
ATOM 2347 C C . PRO B 1 151 ? -5.352 17.266 23.172 1 97.94 151 PRO B C 1
ATOM 2349 O O . PRO B 1 151 ? -4.184 16.875 23.25 1 97.94 151 PRO B O 1
ATOM 2352 N N . ASP B 1 152 ? -6.09 17.078 22.094 1 98.12 152 ASP B N 1
ATOM 2353 C CA . ASP B 1 152 ? -5.582 16.297 20.969 1 98.12 152 ASP B CA 1
ATOM 2354 C C . ASP B 1 152 ? -5.023 17.219 19.875 1 98.12 152 ASP B C 1
ATOM 2356 O O . ASP B 1 152 ? -4.512 16.734 18.875 1 98.12 152 ASP B O 1
ATOM 2360 N N . SER B 1 153 ? -5.094 18.469 20.078 1 98.75 153 SER B N 1
ATOM 2361 C CA . SER B 1 153 ? -4.703 19.422 19.031 1 98.75 153 SER B CA 1
ATOM 2362 C C . SER B 1 153 ? -3.258 19.203 18.609 1 98.75 153 SER B C 1
ATOM 2364 O O . SER B 1 153 ? -2.982 18.984 17.422 1 98.75 153 SER B O 1
ATOM 2366 N N . LEU B 1 154 ? -2.322 19.047 19.547 1 98.5 154 LEU B N 1
ATOM 2367 C CA . LEU B 1 154 ? -0.897 18.953 19.25 1 98.5 154 LEU B CA 1
ATOM 2368 C C . LEU B 1 154 ? -0.488 17.516 19 1 98.5 154 LEU B C 1
ATOM 2370 O O . LEU B 1 154 ? 0.668 17.234 18.672 1 98.5 154 LEU B O 1
ATOM 2374 N N . LYS B 1 155 ? -1.423 16.656 19.172 1 98.31 155 LYS B N 1
ATOM 2375 C CA . LYS B 1 155 ? -1.122 15.25 18.953 1 98.31 155 LYS B CA 1
ATOM 2376 C C . LYS B 1 155 ? -1.567 14.805 17.562 1 98.31 155 LYS B C 1
ATOM 2378 O O . LYS B 1 155 ? -0.802 14.172 16.828 1 98.31 155 LYS B O 1
ATOM 2383 N N . THR B 1 156 ? -2.869 15.242 17.188 1 98.12 156 THR B N 1
ATOM 2384 C CA . THR B 1 156 ? -3.434 14.695 15.961 1 98.12 156 THR B CA 1
ATOM 2385 C C . THR B 1 156 ? -4.219 15.758 15.195 1 98.12 156 THR B C 1
ATOM 2387 O O . THR B 1 156 ? -4.805 15.477 14.148 1 98.12 156 THR B O 1
ATOM 2390 N N . GLY B 1 157 ? -4.359 16.953 15.789 1 98.69 157 GLY B N 1
ATOM 2391 C CA . GLY B 1 157 ? -5.152 18 15.164 1 98.69 157 GLY B CA 1
ATOM 2392 C C . GLY B 1 157 ? -6.637 17.891 15.461 1 98.69 157 GLY B C 1
ATOM 2393 O O . GLY B 1 157 ? -7.445 18.625 14.906 1 98.69 157 GLY B O 1
ATOM 2394 N N . ASN B 1 158 ? -7.016 16.906 16.297 1 98.56 158 ASN B N 1
ATOM 2395 C CA . ASN B 1 158 ? -8.398 16.75 16.734 1 98.56 158 ASN B CA 1
ATOM 2396 C C . ASN B 1 158 ? -9.352 16.625 15.555 1 98.56 158 ASN B C 1
ATOM 2398 O O . ASN B 1 158 ? -10.375 17.312 15.5 1 98.56 158 ASN B O 1
ATOM 2402 N N . ALA B 1 159 ? -9.07 15.789 14.672 1 98.44 159 ALA B N 1
ATOM 2403 C CA . ALA B 1 159 ? -9.82 15.766 13.414 1 98.44 159 ALA B CA 1
ATOM 2404 C C . ALA B 1 159 ? -10.914 14.703 13.453 1 98.44 159 ALA B C 1
ATOM 2406 O O . ALA B 1 159 ? -11.516 14.391 12.422 1 98.44 159 ALA B O 1
ATOM 2407 N N . GLY B 1 160 ? -11.156 14.023 14.602 1 97.88 160 GLY B N 1
ATOM 2408 C CA . GLY B 1 160 ? -12.266 13.094 14.75 1 97.88 160 GLY B CA 1
ATOM 2409 C C . GLY B 1 160 ? -12.008 11.742 14.109 1 97.88 160 GLY B C 1
ATOM 2410 O O . GLY B 1 160 ? -10.852 11.359 13.898 1 97.88 160 GLY B O 1
ATOM 2411 N N . GLY B 1 161 ? -13.055 10.953 13.867 1 97.5 161 GLY B N 1
ATOM 2412 C CA . GLY B 1 161 ? -12.961 9.586 13.391 1 97.5 161 GLY B CA 1
ATOM 2413 C C . GLY B 1 161 ? -12.43 9.484 11.977 1 97.5 161 GLY B C 1
ATOM 2414 O O . GLY B 1 161 ? -12.352 10.484 11.266 1 97.5 161 GLY B O 1
ATOM 2415 N N . ARG B 1 162 ? -12.062 8.32 11.602 1 98.5 162 ARG B N 1
ATOM 2416 C CA . ARG B 1 162 ? -11.523 8.016 10.273 1 98.5 162 ARG B CA 1
ATOM 2417 C C . ARG B 1 162 ? -12.641 7.586 9.328 1 98.5 162 ARG B C 1
ATOM 2419 O O . ARG B 1 162 ? -13.32 6.59 9.57 1 98.5 162 ARG B O 1
ATOM 2426 N N . VAL B 1 163 ? -12.82 8.25 8.195 1 98.25 163 VAL B N 1
ATOM 2427 C CA . VAL B 1 163 ? -14.008 7.977 7.383 1 98.25 163 VAL B CA 1
ATOM 2428 C C . VAL B 1 163 ? -13.602 7.262 6.098 1 98.25 163 VAL B C 1
ATOM 2430 O O . VAL B 1 163 ? -14.43 6.633 5.441 1 98.25 163 VAL B O 1
ATOM 2433 N N . ALA B 1 164 ? -12.375 7.395 5.691 1 98.75 164 ALA B N 1
ATOM 2434 C CA . ALA B 1 164 ? -11.852 6.672 4.535 1 98.75 164 ALA B CA 1
ATOM 2435 C C . ALA B 1 164 ? -10.336 6.531 4.617 1 98.75 164 ALA B C 1
ATOM 2437 O O . ALA B 1 164 ? -9.656 7.367 5.223 1 98.75 164 ALA B O 1
ATOM 2438 N N . CYS B 1 165 ? -9.867 5.496 4.008 1 98.81 165 CYS B N 1
ATOM 2439 C CA . CYS B 1 165 ? -8.422 5.309 3.965 1 98.81 165 CYS B CA 1
ATOM 2440 C C . CYS B 1 165 ? -8.023 4.398 2.809 1 98.81 165 CYS B C 1
ATOM 2442 O O . CYS B 1 165 ? -8.883 3.807 2.154 1 98.81 165 CYS B O 1
ATOM 2444 N N . GLY B 1 166 ? -6.824 4.34 2.508 1 98.88 166 GLY B N 1
ATOM 2445 C CA . GLY B 1 166 ? -6.195 3.469 1.529 1 98.88 166 GLY B CA 1
ATOM 2446 C C . GLY B 1 166 ? -4.68 3.453 1.634 1 98.88 166 GLY B C 1
ATOM 2447 O O . GLY B 1 166 ? -4.082 4.383 2.178 1 98.88 166 GLY B O 1
ATOM 2448 N N . VAL B 1 167 ? -4.047 2.43 1.137 1 98.94 167 VAL B N 1
ATOM 2449 C CA . VAL B 1 167 ? -2.6 2.264 1.186 1 98.94 167 VAL B CA 1
ATOM 2450 C C . VAL B 1 167 ? -1.961 2.924 -0.035 1 98.94 167 VAL B C 1
ATOM 2452 O O . VAL B 1 167 ? -2.471 2.803 -1.151 1 98.94 167 VAL B O 1
ATOM 2455 N N . ILE B 1 168 ? -0.854 3.594 0.18 1 98.94 168 ILE B N 1
ATOM 2456 C CA . ILE B 1 168 ? -0.131 4.273 -0.888 1 98.94 168 ILE B CA 1
ATOM 2457 C C . ILE B 1 168 ? 0.648 3.254 -1.716 1 98.94 168 ILE B C 1
ATOM 2459 O O . ILE B 1 168 ? 1.626 2.676 -1.237 1 98.94 168 ILE B O 1
ATOM 2463 N N . GLY B 1 169 ? 0.227 3.062 -2.885 1 98.94 169 GLY B N 1
ATOM 2464 C CA . GLY B 1 169 ? 0.82 2.078 -3.775 1 98.94 169 GLY B CA 1
ATOM 2465 C C . GLY B 1 169 ? 1.693 2.695 -4.852 1 98.94 169 GLY B C 1
ATOM 2466 O O . GLY B 1 169 ? 1.572 3.887 -5.148 1 98.94 169 GLY B O 1
ATOM 2467 N N . ILE B 1 170 ? 2.48 1.863 -5.43 1 98.44 170 ILE B N 1
ATOM 2468 C CA . ILE B 1 170 ? 3.369 2.271 -6.512 1 98.44 170 ILE B CA 1
ATOM 2469 C C . ILE B 1 170 ? 2.594 2.318 -7.828 1 98.44 170 ILE B C 1
ATOM 2471 O O . ILE B 1 170 ? 1.784 1.433 -8.109 1 98.44 170 ILE B O 1
ATOM 2475 N N . LEU B 1 171 ? 2.932 3.379 -8.57 1 96.94 171 LEU B N 1
ATOM 2476 C CA . LEU B 1 171 ? 2.418 3.475 -9.93 1 96.94 171 LEU B CA 1
ATOM 2477 C C . LEU B 1 171 ? 3.541 3.307 -10.953 1 96.94 171 LEU B C 1
ATOM 2479 O O . LEU B 1 171 ? 4.633 3.85 -10.773 1 96.94 171 LEU B O 1
#

Foldseek 3Di:
DPPPPPPVPLCPVPDPLDAKWKKKWWKDFPQPKTWMKMWIDRGQQGWIKIWTKIADAAFFKWFKWWADAQDCVVHPVPLHAGQAPPPWWDFAQPDPTHGLTRDFIFGAHNRRITTDMDTGRSAGCDDPRHSARHKMWIANAGQCGLPDPDPCNRPHSPRHHTGMMTGIHTD/DPPPPPPPPLCPVPDPLDAKWKKKWWKDFPQPKTWMKMWIDRGQQGWIKIWTKIADAAFFKWFKWWADAQDCVVHPVPLHAGQAPPPWWDFAQPDPTHGLTRDFIFGAHNRRITTDMDTGRSAGCDDPRHSARHKMWIANAGQCGLPDPDPCNGPHSPRHHTGMMTGIHTD

Organism: Anopheles coluzzii (NCBI:txid1518534)

Solvent-accessible surface area (backbone atoms only — not comparable to full-atom values): 17112 Å² total; per-residue (Å²): 132,86,79,78,77,77,74,79,63,82,71,68,69,77,67,75,81,63,67,62,46,42,31,25,24,40,31,45,39,58,88,68,21,36,34,40,37,38,38,37,25,64,31,84,87,47,49,26,39,38,40,39,42,37,36,50,42,71,61,42,50,18,13,31,32,29,21,54,15,15,31,49,82,61,45,61,72,44,14,63,57,66,23,41,94,79,71,59,46,30,20,33,66,84,43,91,60,36,28,60,16,34,59,36,62,46,54,19,37,92,82,6,41,25,72,55,68,52,72,39,78,74,48,38,86,46,74,94,70,29,49,62,3,13,15,43,38,34,24,64,28,49,38,53,38,32,69,56,89,54,88,41,10,46,68,68,10,54,14,68,56,73,39,27,25,25,40,25,6,33,97,133,86,80,78,76,77,72,77,64,80,71,69,68,76,67,75,83,65,66,64,46,41,32,27,22,40,31,46,38,57,86,68,22,34,34,41,36,38,39,37,26,65,33,82,86,45,49,27,39,39,38,40,42,36,37,50,41,69,62,40,52,19,13,30,34,30,22,54,16,13,31,48,81,59,45,64,71,43,14,65,56,65,24,40,94,78,70,59,46,30,19,33,66,85,44,90,61,36,28,61,18,34,59,34,63,47,54,20,39,91,82,6,42,25,72,53,68,52,72,42,79,72,50,38,84,48,75,94,68,28,50,63,4,13,16,45,38,34,23,64,28,47,39,54,38,33,71,56,87,52,90,40,10,44,68,67,11,57,15,69,57,74,41,28,26,28,39,26,6,32,96

pLDDT: mean 92.04, std 17.61, range [33.78, 99.0]

Radius of gyration: 20.96 Å; Cα contacts (8 Å, |Δi|>4): 981; chains: 2; bounding box: 57×53×51 Å

Nearest PDB structures (foldseek):
  2zky-assembly5_I  TM=9.871E-01  e=1.495E-20  Homo sapiens
  4mcm-assembly4_G  TM=9.878E-01  e=2.612E-20  Homo sapiens
  3gtv-assembly6_K  TM=9.840E-01  e=2.470E-20  Homo sapiens
  1azv-assembly1_B  TM=9.845E-01  e=2.920E-20  Homo sapiens
  1ozt-assembly1_N  TM=9.855E-01  e=4.081E-20  Homo sapiens

Sequence (342 aa):
MKVLIALSTVLCVVLAKDQPRKAIVYLQGTSGVSGNVTISQPSCTEPVFIDINVVGLTPGKHGFHIHEKGDLTDGCASTGGHYNPDKVSHGAPNDQVRHVGDLGNIAADENGIAKTSYSDTVVSLYGARSVIGRAIVIHAEVDDLGKTNHPDSLKTGNAGGRVACGVIGILMKVLIALSTVLCVVLAKDQPRKAIVYLQGTSGVSGNVTISQPSCTEPVFIDINVVGLTPGKHGFHIHEKGDLTDGCASTGGHYNPDKVSHGAPNDQVRHVGDLGNIAADENGIAKTSYSDTVVSLYGARSVIGRAIVIHAEVDDLGKTNHPDSLKTGNAGGRVACGVIGIL

InterPro domains:
  IPR001424 Superoxide dismutase, copper/zinc binding domain [PF00080] (33-168)
  IPR001424 Superoxide dismutase, copper/zinc binding domain [PR00068] (63-85)
  IPR001424 Superoxide dismutase, copper/zinc binding domain [PR00068] (99-108)
  IPR001424 Superoxide dismutase, copper/zinc binding domain [PR00068] (118-140)
  IPR001424 Superoxide dismutase, copper/zinc binding domain [PR00068] (143-169)
  IPR001424 Superoxide dismutase, copper/zinc binding domain [cd00305] (22-165)
  IPR018152 Superoxide dismutase, copper/zinc, binding site [PS00087] (63-73)
  IPR018152 Superoxide dismutase, copper/zinc, binding site [PS00332] (157-168)
  IPR024134 Superoxide dismutase (Cu/Zn) / superoxide dismutase copper chaperone [PTHR10003] (23-170)
  IPR036423 Superoxide dismutase-like, copper/zinc binding domain superfamily [G3DSA:2.60.40.200] (18-171)
  IPR036423 Superoxide dismutase-like, copper/zinc binding domain superfamily [SSF49329] (23-170)

Secondary structure (DSSP, 8-state):
---------------S-PPPEEEEEEEEESTT-EEEEEEEESSTTSPEEEEEEEESPPSEEEEEEEES----EEEEGGG-SB--TT------TT-SS--TTEEEEEEE-TTS-EEEEEEESS--SSSTT--TTSEEEEESS---TT-SSSTTHHHH-S--SEEEEEE-EE-/--------------SS-PPPEEEEEEEEESTT-EEEEEEEESSTTSPEEEEEEEESPPSEEEEEEEES----EEEEGGG-SB--TT------TT-SS--TTEEEEEEE-TTS-EEEEEEESS--SSSTT--TTSEEEEESS---TT-SSSTTHHHH-S--SEEEEEE-EE-